Protein AF-A0A0F7U3G7-F1 (afdb_monomer_lite)

pLDDT: mean 81.46, std 16.7, range [37.81, 97.5]

Foldseek 3Di:
DDPVVCVVVLVVLLCVQVVSVCQCVPPDVCVVVVDDDDPPADPLLVVQVSVCSVVVGGDLQDPVLVVVCPVPPDDDPDLLSSLVSLLSNLLVCVVRVPVSSVVVSLVSNLVSCQVCLLCCLVCVLVNVVRPDPVPVVSLVSNLVSCLVCVVNLVVDPSSVVSCVVDVVSVVSNVVVNVVVVVVVVPPPPPPPPDD

Organism: Penicillium brasilianum (NCBI:txid104259)

Radius of gyration: 21.75 Å; chains: 1; bounding box: 44×39×76 Å

Sequence (195 aa):
MGFADLQPILQSLLESVALFNAAVRGGFKEAASSQVDLPDDKLATIQRVISFLYNQDYNEISTFDIQDAKDAIAEVVKPCSTAQNNFEVFLAADKFDIPSLKRLAKSRLISWIEKNPEKLSQIVRDIWVNIPPLETELQSAIINAISCHADTFLKHDEGIKILSDLPELTIAVLKETVDENTRLKLQPRKIRAGW

InterPro domains:
  IPR011333 SKP1/BTB/POZ domain superfamily [G3DSA:3.30.710.10] (11-157)
  IPR011333 SKP1/BTB/POZ domain superfamily [SSF54695] (19-110)

Secondary structure (DSSP, 8-state):
--HHHHHHHHHHHHHTSHHHHHHHHSSSHHHHHT----TTS-HHHHHHHHHHHHHS---SS-SHHHHTTTTSTT----HHHHHHHHHHHHHHHHHTT-HHHHHHHHHHHHHHHHH-GGGGGGTHHHHHHHS-TT-HHHHHHHHHHHHHTHHHHTTSHHHHHHHHH-HHHHHHHHHHHHHHHHHHHHS--------

Structure (mmCIF, N/CA/C/O backbone):
data_AF-A0A0F7U3G7-F1
#
_entry.id   AF-A0A0F7U3G7-F1
#
loop_
_atom_site.group_PDB
_atom_site.id
_atom_site.type_symbol
_atom_site.label_atom_id
_atom_site.label_alt_id
_atom_site.label_comp_id
_atom_site.label_asym_id
_atom_site.label_entity_id
_atom_site.label_seq_id
_atom_site.pdbx_PDB_ins_code
_atom_site.Cartn_x
_atom_site.Cartn_y
_atom_site.Cartn_z
_atom_site.occupancy
_atom_site.B_iso_or_equiv
_atom_site.auth_seq_id
_atom_site.auth_comp_id
_atom_site.auth_asym_id
_atom_site.auth_atom_id
_atom_site.pdbx_PDB_model_num
ATOM 1 N N . MET A 1 1 ? 11.023 22.319 -27.812 1.00 46.16 1 MET A N 1
ATOM 2 C CA . MET A 1 1 ? 11.610 21.012 -27.469 1.00 46.16 1 MET A CA 1
ATOM 3 C C . MET A 1 1 ? 10.819 19.975 -28.238 1.00 46.16 1 MET A C 1
ATOM 5 O O . MET A 1 1 ? 9.612 19.889 -28.034 1.00 46.16 1 MET A O 1
ATOM 9 N N . GLY A 1 2 ? 11.430 19.363 -29.249 1.00 37.81 2 GLY A N 1
ATOM 10 C CA . GLY A 1 2 ? 10.752 18.421 -30.141 1.00 37.81 2 GLY A CA 1
ATOM 11 C C . GLY A 1 2 ? 10.700 17.020 -29.534 1.00 37.81 2 GLY A C 1
ATOM 12 O O . GLY A 1 2 ? 11.487 16.699 -28.651 1.00 37.81 2 GLY A O 1
ATOM 13 N N . PHE A 1 3 ? 9.806 16.164 -30.032 1.00 38.38 3 PHE A N 1
ATOM 14 C CA . PHE A 1 3 ? 9.687 14.759 -29.605 1.00 38.38 3 PHE A CA 1
ATOM 15 C C . PHE A 1 3 ? 11.030 13.990 -29.679 1.00 38.38 3 PHE A C 1
ATOM 17 O O . PHE A 1 3 ? 11.288 13.119 -28.855 1.00 38.38 3 PHE A O 1
ATOM 24 N N . ALA A 1 4 ? 11.915 14.371 -30.610 1.00 43.81 4 ALA A N 1
ATOM 25 C CA . ALA A 1 4 ? 13.262 13.813 -30.761 1.00 43.81 4 ALA A CA 1
ATOM 26 C C . ALA A 1 4 ? 14.240 14.201 -29.629 1.00 43.81 4 ALA A C 1
ATOM 28 O O . ALA A 1 4 ? 15.138 13.425 -29.315 1.00 43.81 4 ALA A O 1
ATOM 29 N N . ASP A 1 5 ? 14.048 15.355 -28.978 1.00 46.72 5 ASP A N 1
ATOM 30 C CA . ASP A 1 5 ? 14.898 15.809 -27.862 1.00 46.72 5 ASP A CA 1
ATOM 31 C C . ASP A 1 5 ? 14.564 15.073 -26.552 1.00 46.72 5 ASP A C 1
ATOM 33 O O . ASP A 1 5 ? 15.386 15.001 -25.640 1.00 46.72 5 ASP A O 1
ATOM 37 N N . LEU A 1 6 ? 13.349 14.521 -26.452 1.00 52.06 6 LEU A N 1
ATOM 38 C CA . LEU A 1 6 ? 12.863 13.799 -25.274 1.00 52.06 6 LEU A CA 1
ATOM 39 C C . LEU A 1 6 ? 13.261 12.321 -25.281 1.00 52.06 6 LEU A C 1
ATOM 41 O O . LEU A 1 6 ? 13.372 11.723 -24.218 1.00 52.06 6 LEU A O 1
ATOM 45 N N . GLN A 1 7 ? 13.516 11.733 -26.450 1.00 60.19 7 GLN A N 1
ATOM 46 C CA . GLN A 1 7 ? 13.857 10.317 -26.590 1.00 60.19 7 GLN A CA 1
ATOM 47 C C . GLN A 1 7 ? 15.147 9.897 -25.849 1.00 60.19 7 GLN A C 1
ATOM 49 O O . GLN A 1 7 ? 15.099 8.907 -25.121 1.00 60.19 7 GLN A O 1
ATOM 54 N N . PRO A 1 8 ? 16.282 10.622 -25.934 1.00 61.25 8 PRO A N 1
ATOM 55 C CA . PRO A 1 8 ? 17.476 10.263 -25.161 1.00 61.25 8 PRO A CA 1
ATOM 56 C C . PRO A 1 8 ? 17.304 10.494 -23.651 1.00 61.25 8 PRO A C 1
ATOM 58 O O . PRO A 1 8 ? 17.893 9.773 -22.847 1.00 61.25 8 PRO A O 1
ATOM 61 N N . ILE A 1 9 ? 16.470 11.462 -23.255 1.00 62.12 9 ILE A N 1
ATOM 62 C CA . ILE A 1 9 ? 16.143 11.720 -21.845 1.00 62.12 9 ILE A CA 1
ATOM 63 C C . ILE A 1 9 ? 15.280 10.579 -21.299 1.00 62.12 9 ILE A C 1
ATOM 65 O O . ILE A 1 9 ? 15.594 10.042 -20.241 1.00 62.12 9 ILE A O 1
ATOM 69 N N . LEU A 1 10 ? 14.260 10.154 -22.053 1.00 62.72 10 LEU A N 1
ATOM 70 C CA . LEU A 1 10 ? 13.419 8.999 -21.735 1.00 62.72 10 LEU A CA 1
ATOM 71 C C . LEU A 1 10 ? 14.257 7.740 -21.555 1.00 62.72 10 LEU A C 1
ATOM 73 O O . LEU A 1 10 ? 14.075 7.010 -20.588 1.00 62.72 10 LEU A O 1
ATOM 77 N N . GLN A 1 11 ? 15.193 7.522 -22.475 1.00 65.62 11 GLN A N 1
ATOM 78 C CA . GLN A 1 11 ? 16.063 6.360 -22.478 1.00 65.62 11 GLN A CA 1
ATOM 79 C C . GLN A 1 11 ? 16.982 6.337 -21.251 1.00 65.62 11 GLN A C 1
ATOM 81 O O . GLN A 1 11 ? 17.013 5.349 -20.526 1.00 65.62 11 GLN A O 1
ATOM 86 N N . SER A 1 12 ? 17.672 7.445 -20.969 1.00 64.88 12 SER A N 1
ATOM 87 C CA . SER A 1 12 ? 18.543 7.585 -19.791 1.00 64.88 12 SER A CA 1
ATOM 88 C C . SER A 1 12 ? 17.778 7.387 -18.478 1.00 64.88 12 SER A C 1
ATOM 90 O O . SER A 1 12 ? 18.258 6.767 -17.530 1.00 64.88 12 SER A O 1
ATOM 92 N N . LEU A 1 13 ? 16.546 7.885 -18.435 1.00 65.38 13 LEU A N 1
ATOM 93 C CA . LEU A 1 13 ? 15.695 7.828 -17.262 1.00 65.38 13 LEU A CA 1
ATOM 94 C C . LEU A 1 13 ? 15.104 6.431 -17.032 1.00 65.38 13 LEU A C 1
ATOM 96 O O . LEU A 1 13 ? 15.064 5.967 -15.895 1.00 65.38 13 LEU A O 1
ATOM 100 N N . LEU A 1 14 ? 14.711 5.726 -18.092 1.00 68.12 14 LEU A N 1
ATOM 101 C CA . LEU A 1 14 ? 14.340 4.314 -18.006 1.00 68.12 14 LEU A CA 1
ATOM 102 C C . LEU A 1 14 ? 15.549 3.465 -17.593 1.00 68.12 14 LEU A C 1
ATOM 104 O O . LEU A 1 14 ? 15.430 2.637 -16.700 1.00 68.12 14 LEU A O 1
ATOM 108 N N . GLU A 1 15 ? 16.739 3.729 -18.131 1.00 66.88 15 GLU A N 1
ATOM 109 C CA . GLU A 1 15 ? 17.978 3.050 -17.721 1.00 66.88 15 GLU A CA 1
ATOM 110 C C . GLU A 1 15 ? 18.388 3.326 -16.263 1.00 66.88 15 GLU A C 1
ATOM 112 O O . GLU A 1 15 ? 19.181 2.571 -15.696 1.00 66.88 15 GLU A O 1
ATOM 117 N N . SER A 1 16 ? 17.855 4.374 -15.629 1.00 69.44 16 SER A N 1
ATOM 118 C CA . SER A 1 16 ? 18.090 4.638 -14.203 1.00 69.44 16 SER A CA 1
ATOM 119 C C . SER A 1 16 ? 17.332 3.680 -13.277 1.00 69.44 16 SER A C 1
ATOM 121 O O . SER A 1 16 ? 17.707 3.517 -12.116 1.00 69.44 16 SER A O 1
ATOM 123 N N . VAL A 1 17 ? 16.298 3.010 -13.791 1.00 77.69 17 VAL A N 1
ATOM 124 C CA . VAL A 1 17 ? 15.531 1.992 -13.071 1.00 77.69 17 VAL A CA 1
ATOM 125 C C . VAL A 1 17 ? 16.145 0.626 -13.360 1.00 77.69 17 VAL A C 1
ATOM 127 O O . VAL A 1 17 ? 16.254 0.221 -14.518 1.00 77.69 17 VAL A O 1
ATOM 130 N N . ALA A 1 18 ? 16.529 -0.107 -12.313 1.00 77.00 18 ALA A N 1
ATOM 131 C CA . ALA A 1 18 ? 17.302 -1.345 -12.437 1.00 77.00 18 ALA A CA 1
ATOM 132 C C . ALA A 1 18 ? 16.644 -2.380 -13.369 1.00 77.00 18 ALA A C 1
ATOM 134 O O . ALA A 1 18 ? 17.320 -2.988 -14.202 1.00 77.00 18 ALA A O 1
ATOM 135 N N . LEU A 1 19 ? 15.319 -2.529 -13.279 1.00 75.44 19 LEU A N 1
ATOM 136 C CA . LEU A 1 19 ? 14.550 -3.451 -14.116 1.00 75.44 19 LEU A CA 1
ATOM 137 C C . LEU A 1 19 ? 14.596 -3.072 -15.603 1.00 75.44 19 LEU A C 1
ATOM 139 O O . LEU A 1 19 ? 14.865 -3.921 -16.453 1.00 75.44 19 LEU A O 1
ATOM 143 N N . PHE A 1 20 ? 14.381 -1.797 -15.929 1.00 77.06 20 PHE A N 1
ATOM 144 C CA . PHE A 1 20 ? 14.401 -1.335 -17.316 1.00 77.06 20 PHE A CA 1
ATOM 145 C C . PHE A 1 20 ? 15.824 -1.295 -17.879 1.00 77.06 20 PHE A C 1
ATOM 147 O O . PHE A 1 20 ? 16.017 -1.618 -19.047 1.00 77.06 20 PHE A O 1
ATOM 154 N N . ASN A 1 21 ? 16.837 -1.017 -17.056 1.00 78.56 21 ASN A N 1
ATOM 155 C CA . ASN A 1 21 ? 18.237 -1.156 -17.451 1.00 78.56 21 ASN A CA 1
ATOM 156 C C . ASN A 1 21 ? 18.554 -2.595 -17.886 1.00 78.56 21 ASN A C 1
ATOM 158 O O . ASN A 1 21 ? 19.088 -2.811 -18.974 1.00 78.56 21 ASN A O 1
ATOM 162 N N . ALA A 1 22 ? 18.150 -3.584 -17.083 1.00 76.56 22 ALA A N 1
ATOM 163 C CA . ALA A 1 22 ? 18.333 -4.994 -17.415 1.00 76.56 22 ALA A CA 1
ATOM 164 C C . ALA A 1 22 ? 17.572 -5.400 -18.690 1.00 76.56 22 ALA A C 1
ATOM 166 O O . ALA A 1 22 ? 18.109 -6.152 -19.502 1.00 76.56 22 ALA A O 1
ATOM 167 N N . ALA A 1 23 ? 16.362 -4.876 -18.900 1.00 75.19 23 ALA A N 1
ATOM 168 C CA . ALA A 1 23 ? 15.572 -5.145 -20.103 1.00 75.19 23 ALA A CA 1
ATOM 169 C C . ALA A 1 23 ? 16.178 -4.514 -21.372 1.00 75.19 23 ALA A C 1
ATOM 171 O O . ALA A 1 23 ? 16.161 -5.130 -22.433 1.00 75.19 23 ALA A O 1
ATOM 172 N N . VAL A 1 24 ? 16.739 -3.307 -21.260 1.00 73.62 24 VAL A N 1
ATOM 173 C CA . VAL A 1 24 ? 17.291 -2.528 -22.382 1.00 73.62 24 VAL A CA 1
ATOM 174 C C . VAL A 1 24 ? 18.717 -2.944 -22.741 1.00 73.62 24 VAL A C 1
ATOM 176 O O . VAL A 1 24 ? 19.081 -2.950 -23.915 1.00 73.62 24 VAL A O 1
ATOM 179 N N . ARG A 1 25 ? 19.552 -3.252 -21.745 1.00 73.75 25 ARG A N 1
ATOM 180 C CA . ARG A 1 25 ? 20.980 -3.563 -21.935 1.00 73.75 25 ARG A CA 1
ATOM 181 C C . ARG A 1 25 ? 21.306 -5.047 -21.800 1.00 73.75 25 ARG A C 1
ATOM 183 O O . ARG A 1 25 ? 22.437 -5.448 -22.075 1.00 73.75 25 ARG A O 1
ATOM 190 N N . GLY A 1 26 ? 20.354 -5.860 -21.354 1.00 69.12 26 GLY A N 1
ATOM 191 C CA . GLY A 1 26 ? 20.519 -7.305 -21.266 1.00 69.12 26 GLY A CA 1
ATOM 192 C C . GLY A 1 26 ? 20.511 -7.981 -22.637 1.00 69.12 26 GLY A C 1
ATOM 193 O O . GLY A 1 26 ? 20.123 -7.403 -23.646 1.00 69.12 26 GLY A O 1
ATOM 194 N N . GLY A 1 27 ? 20.899 -9.256 -22.674 1.00 74.44 27 GLY A N 1
ATOM 195 C CA . GLY A 1 27 ? 20.819 -10.094 -23.879 1.00 74.44 27 GLY A CA 1
ATOM 196 C C . GLY A 1 27 ? 19.411 -10.626 -24.177 1.00 74.44 27 GLY A C 1
ATOM 197 O O . GLY A 1 27 ? 19.287 -11.706 -24.750 1.00 74.44 27 GLY A O 1
ATOM 198 N N . PHE A 1 28 ? 18.362 -9.932 -23.729 1.00 78.44 28 PHE A N 1
ATOM 199 C CA . PHE A 1 28 ? 16.973 -10.378 -23.848 1.00 78.44 28 PHE A CA 1
ATOM 200 C C . PHE A 1 28 ? 16.300 -9.827 -25.116 1.00 78.44 28 PHE A C 1
ATOM 202 O O . PHE A 1 28 ? 16.822 -8.933 -25.786 1.00 78.44 28 PHE A O 1
ATOM 209 N N . LYS A 1 29 ? 15.129 -10.371 -25.471 1.00 81.31 29 LYS A N 1
ATOM 210 C CA . LYS A 1 29 ? 14.391 -9.977 -26.690 1.00 81.31 29 LYS A CA 1
ATOM 211 C C . LYS A 1 29 ? 13.940 -8.510 -26.651 1.00 81.31 29 LYS A C 1
ATOM 213 O O . LYS A 1 29 ? 13.773 -7.886 -27.696 1.00 81.31 29 LYS A O 1
ATOM 218 N N . GLU A 1 30 ? 13.757 -7.966 -25.457 1.00 80.56 30 GLU A N 1
ATOM 219 C CA . GLU A 1 30 ? 13.329 -6.599 -25.166 1.00 80.56 30 GLU A CA 1
ATOM 220 C C . GLU A 1 30 ? 14.386 -5.593 -25.636 1.00 80.56 30 GLU A C 1
ATOM 222 O O . GLU A 1 30 ? 14.054 -4.606 -26.288 1.00 80.56 30 GLU A O 1
ATOM 227 N N . ALA A 1 31 ? 15.670 -5.900 -25.426 1.00 79.44 31 ALA A N 1
ATOM 228 C CA . ALA A 1 31 ? 16.783 -5.083 -25.903 1.00 79.44 31 ALA A CA 1
ATOM 229 C C . ALA A 1 31 ? 16.820 -5.013 -27.439 1.00 79.44 31 ALA A C 1
ATOM 231 O O . ALA A 1 31 ? 16.992 -3.942 -28.018 1.00 79.44 31 ALA A O 1
ATOM 232 N N . ALA A 1 32 ? 16.603 -6.149 -28.112 1.00 79.88 32 ALA A N 1
ATOM 233 C CA . ALA A 1 32 ? 16.595 -6.216 -29.574 1.00 79.88 32 ALA A CA 1
ATOM 234 C C . ALA A 1 32 ? 15.354 -5.557 -30.201 1.00 79.88 32 ALA A C 1
ATOM 236 O O . ALA A 1 32 ? 15.444 -4.975 -31.281 1.00 79.88 32 ALA A O 1
ATOM 237 N N . SER A 1 33 ? 14.199 -5.650 -29.539 1.00 81.00 33 SER A N 1
ATOM 238 C CA . SER A 1 33 ? 12.936 -5.067 -30.013 1.00 81.00 33 SER A CA 1
ATOM 239 C C . SER A 1 33 ? 12.743 -3.606 -29.603 1.00 81.00 33 SER A C 1
ATOM 241 O O . SER A 1 33 ? 11.878 -2.938 -30.163 1.00 81.00 33 SER A O 1
ATOM 243 N N . SER A 1 34 ? 13.540 -3.097 -28.655 1.00 77.44 34 SER A N 1
ATOM 244 C CA . SER A 1 34 ? 13.328 -1.788 -28.015 1.00 77.44 34 SER A CA 1
ATOM 245 C C . SER A 1 34 ? 11.910 -1.626 -27.444 1.00 77.44 34 SER A C 1
ATOM 247 O O . SER A 1 34 ? 11.382 -0.517 -27.376 1.00 77.44 34 SER A O 1
ATOM 249 N N . GLN A 1 35 ? 11.286 -2.737 -27.044 1.00 78.94 35 GLN A N 1
ATOM 250 C CA . GLN A 1 35 ? 9.921 -2.797 -26.537 1.00 78.94 35 GLN A CA 1
ATOM 251 C C . GLN A 1 35 ? 9.894 -3.626 -25.253 1.00 78.94 35 GLN A C 1
ATOM 253 O O . GLN A 1 35 ? 10.437 -4.729 -25.198 1.00 78.94 35 GLN A O 1
ATOM 258 N N . VAL A 1 36 ? 9.244 -3.087 -24.221 1.00 81.69 36 VAL A N 1
ATOM 259 C CA . VAL A 1 36 ? 8.982 -3.787 -22.961 1.00 81.69 36 VAL A CA 1
ATOM 260 C C . VAL A 1 36 ? 7.473 -3.903 -22.802 1.00 81.69 36 VAL A C 1
ATOM 262 O O . VAL A 1 36 ? 6.784 -2.891 -22.677 1.00 81.69 36 VAL A O 1
ATOM 265 N N . ASP A 1 37 ? 6.969 -5.133 -22.818 1.00 84.00 37 ASP A N 1
ATOM 266 C CA . ASP A 1 37 ? 5.550 -5.414 -22.617 1.00 84.00 37 ASP A CA 1
ATOM 267 C C . ASP A 1 37 ? 5.246 -5.571 -21.122 1.00 84.00 37 ASP A C 1
ATOM 269 O O . ASP A 1 37 ? 5.902 -6.341 -20.421 1.00 84.00 37 ASP A O 1
ATOM 273 N N . LEU A 1 38 ? 4.223 -4.857 -20.644 1.00 85.69 38 LEU A N 1
ATOM 274 C CA . LEU A 1 38 ? 3.779 -4.853 -19.245 1.00 85.69 38 LEU A CA 1
ATOM 275 C C . LEU A 1 38 ? 2.287 -5.237 -19.156 1.00 85.69 38 LEU A C 1
ATOM 277 O O . LEU A 1 38 ? 1.454 -4.383 -18.859 1.00 85.69 38 LEU A O 1
ATOM 281 N N . PRO A 1 39 ? 1.912 -6.493 -19.471 1.00 84.38 39 PRO A N 1
ATOM 282 C CA . PRO A 1 39 ? 0.507 -6.897 -19.600 1.00 84.38 39 PRO A CA 1
ATOM 283 C C . PRO A 1 39 ? -0.258 -6.921 -18.269 1.00 84.38 39 PRO A C 1
ATOM 285 O O . PRO A 1 39 ? -1.474 -6.753 -18.265 1.00 84.38 39 PRO A O 1
ATOM 288 N N . ASP A 1 40 ? 0.449 -7.111 -17.153 1.00 85.25 40 ASP A N 1
ATOM 289 C CA . ASP A 1 40 ? -0.150 -7.198 -15.817 1.00 85.25 40 ASP A CA 1
ATOM 290 C C . ASP A 1 40 ? -0.289 -5.827 -15.133 1.00 85.25 40 ASP A C 1
ATOM 292 O O . ASP A 1 40 ? -0.877 -5.726 -14.056 1.00 85.25 40 ASP A O 1
ATOM 296 N N . ASP A 1 41 ? 0.262 -4.765 -15.730 1.00 86.94 41 ASP A N 1
ATOM 297 C CA . ASP A 1 41 ? 0.258 -3.424 -15.154 1.00 86.94 41 ASP A CA 1
ATOM 298 C C . ASP A 1 41 ? -0.771 -2.530 -15.851 1.00 86.94 41 ASP A C 1
ATOM 300 O O . ASP A 1 41 ? -0.857 -2.451 -17.078 1.00 86.94 41 ASP A O 1
ATOM 304 N N . LYS A 1 42 ? -1.547 -1.785 -15.060 1.00 88.88 42 LYS A N 1
ATOM 305 C CA . LYS A 1 42 ? -2.512 -0.831 -15.611 1.00 88.88 42 LYS A CA 1
ATOM 306 C C . LYS A 1 42 ? -1.778 0.327 -16.284 1.00 88.88 42 LYS A C 1
ATOM 308 O O . LYS A 1 42 ? -0.879 0.937 -15.698 1.00 88.88 42 LYS A O 1
ATOM 313 N N . LEU A 1 43 ? -2.242 0.712 -17.475 1.00 86.12 43 LEU A N 1
ATOM 314 C CA . LEU A 1 43 ? -1.676 1.831 -18.237 1.00 86.12 43 LEU A CA 1
ATOM 315 C C . LEU A 1 43 ? -1.591 3.118 -17.401 1.00 86.12 43 LEU A C 1
ATOM 317 O O . LEU A 1 43 ? -0.562 3.790 -17.398 1.00 86.12 43 LEU A O 1
ATOM 321 N N . ALA A 1 44 ? -2.648 3.433 -16.648 1.00 87.94 44 ALA A N 1
ATOM 322 C CA . ALA A 1 44 ? -2.703 4.629 -15.814 1.00 87.94 44 ALA A CA 1
ATOM 323 C C . ALA A 1 44 ? -1.666 4.606 -14.671 1.00 87.94 44 ALA A C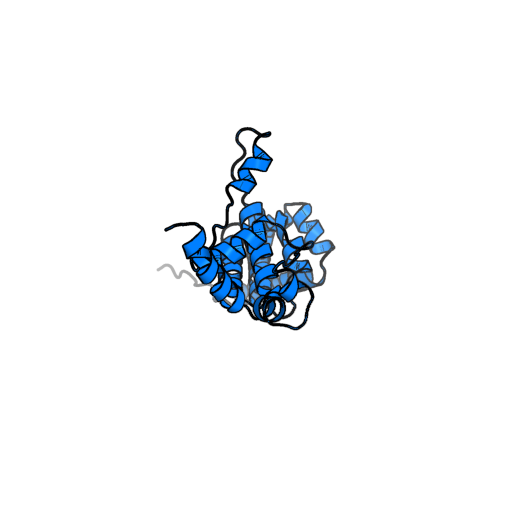 1
ATOM 325 O O . ALA A 1 44 ? -1.151 5.653 -14.274 1.00 87.94 44 ALA A O 1
ATOM 326 N N . THR A 1 45 ? -1.325 3.432 -14.136 1.00 91.94 45 THR A N 1
ATOM 327 C CA . THR A 1 45 ? -0.271 3.272 -13.121 1.00 91.94 45 THR A CA 1
ATOM 328 C C . THR A 1 45 ? 1.102 3.490 -13.745 1.00 91.94 45 THR A C 1
ATOM 330 O O . THR A 1 45 ? 1.892 4.278 -13.226 1.00 91.94 45 THR A O 1
ATOM 333 N N . ILE A 1 46 ? 1.366 2.884 -14.907 1.00 90.88 46 ILE A N 1
ATOM 334 C CA . ILE A 1 46 ? 2.628 3.069 -15.638 1.00 90.88 46 ILE A CA 1
ATOM 335 C C . ILE A 1 46 ? 2.829 4.533 -16.039 1.00 90.88 46 ILE A C 1
ATOM 337 O O . ILE A 1 46 ? 3.921 5.073 -15.877 1.00 90.88 46 ILE A O 1
ATOM 341 N N . GLN A 1 47 ? 1.777 5.228 -16.467 1.00 88.62 47 GLN A N 1
ATOM 342 C CA . GLN A 1 47 ? 1.843 6.664 -16.749 1.00 88.62 47 GLN A CA 1
ATOM 343 C C . GLN A 1 47 ? 2.234 7.493 -15.520 1.00 88.62 47 GLN A C 1
ATOM 345 O O . GLN A 1 47 ? 2.988 8.458 -15.656 1.00 88.62 47 GLN A O 1
ATOM 350 N N . ARG A 1 48 ? 1.767 7.128 -14.319 1.00 92.69 48 ARG A N 1
ATOM 351 C CA . ARG A 1 48 ? 2.167 7.788 -13.064 1.00 92.69 48 ARG A CA 1
ATOM 352 C C . ARG A 1 48 ? 3.619 7.489 -12.707 1.00 92.69 48 ARG A C 1
ATOM 354 O O . ARG A 1 48 ? 4.333 8.414 -12.332 1.00 92.69 48 ARG A O 1
ATOM 361 N N . VAL A 1 49 ? 4.075 6.249 -12.897 1.00 92.62 49 VAL A N 1
ATOM 362 C CA . VAL A 1 49 ? 5.492 5.881 -12.735 1.00 92.62 49 VAL A CA 1
ATOM 363 C C . VAL A 1 49 ? 6.363 6.717 -13.671 1.00 92.62 49 VAL A C 1
ATOM 365 O O . VAL A 1 49 ? 7.293 7.374 -13.213 1.00 92.62 49 VAL A O 1
ATOM 368 N N . ILE A 1 50 ? 6.022 6.778 -14.961 1.00 89.69 50 ILE A N 1
ATOM 369 C CA . ILE A 1 50 ? 6.743 7.596 -15.944 1.00 89.69 50 ILE A CA 1
ATOM 370 C C . ILE A 1 50 ? 6.701 9.073 -15.535 1.00 89.69 50 ILE A C 1
ATOM 372 O O . ILE A 1 50 ? 7.745 9.712 -15.472 1.00 89.69 50 ILE A O 1
ATOM 376 N N . SER A 1 51 ? 5.530 9.612 -15.185 1.00 90.62 51 SER A N 1
ATOM 377 C CA . SER A 1 51 ? 5.393 11.008 -14.742 1.00 90.62 51 SER A CA 1
ATOM 378 C C . SER A 1 51 ? 6.320 11.327 -13.573 1.00 90.62 51 SER A C 1
ATOM 380 O O . SER A 1 51 ? 7.001 12.351 -13.607 1.00 90.62 51 SER A O 1
ATOM 382 N N . PHE A 1 52 ? 6.403 10.427 -12.590 1.00 93.69 52 PHE A N 1
ATOM 383 C CA . PHE A 1 52 ? 7.315 10.572 -11.465 1.00 93.69 52 PHE A CA 1
ATOM 384 C C . PHE A 1 52 ? 8.771 10.576 -11.904 1.00 93.69 52 PHE A C 1
ATOM 386 O O . PHE A 1 52 ? 9.528 11.433 -11.464 1.00 93.69 52 PHE A O 1
ATOM 393 N N . LEU A 1 53 ? 9.177 9.655 -12.775 1.00 88.75 53 LEU A N 1
ATOM 394 C CA . LEU A 1 53 ? 10.559 9.624 -13.240 1.00 88.75 53 LEU A CA 1
ATOM 395 C C . LEU A 1 53 ? 10.953 10.982 -13.854 1.00 88.75 53 LEU A C 1
ATOM 397 O O . LEU A 1 53 ? 12.039 11.490 -13.583 1.00 88.75 53 LEU A O 1
ATOM 401 N N . TYR A 1 54 ? 10.057 11.602 -14.626 1.00 87.12 54 TYR A N 1
ATOM 402 C CA . TYR A 1 54 ? 10.321 12.888 -15.280 1.00 87.12 54 TYR A CA 1
ATOM 403 C C . TYR A 1 54 ? 10.252 14.088 -14.342 1.00 87.12 54 TYR A C 1
ATOM 405 O O . TYR A 1 54 ? 11.125 14.953 -14.369 1.00 87.12 54 TYR A O 1
ATOM 413 N N . ASN A 1 55 ? 9.198 14.159 -13.535 1.00 90.00 55 ASN A N 1
ATOM 414 C CA . ASN A 1 55 ? 8.840 15.365 -12.791 1.00 90.00 55 ASN A CA 1
ATOM 415 C C . ASN A 1 55 ? 9.181 15.263 -11.301 1.00 90.00 55 ASN A C 1
ATOM 417 O O . ASN A 1 55 ? 8.947 16.211 -10.558 1.00 90.00 55 ASN A O 1
ATOM 421 N N . GLN A 1 56 ? 9.690 14.109 -10.860 1.00 91.56 56 GLN A N 1
ATOM 422 C CA . GLN A 1 56 ? 9.824 13.717 -9.451 1.00 91.56 56 GLN A CA 1
ATOM 423 C C . GLN A 1 56 ? 8.490 13.749 -8.688 1.00 91.56 56 GLN A C 1
ATOM 425 O O . GLN A 1 56 ? 8.464 13.776 -7.458 1.00 91.56 56 GLN A O 1
ATOM 430 N N . ASP A 1 57 ? 7.378 13.720 -9.427 1.00 94.50 57 ASP A N 1
ATOM 431 C CA . ASP A 1 57 ? 6.021 13.706 -8.903 1.00 94.50 57 ASP A CA 1
ATOM 432 C C . ASP A 1 57 ? 5.031 13.103 -9.921 1.00 94.50 57 ASP A C 1
ATOM 434 O O . ASP A 1 57 ? 5.278 13.086 -11.128 1.00 94.50 57 ASP A O 1
ATOM 438 N N . TYR A 1 58 ? 3.890 12.622 -9.441 1.00 94.06 58 TYR A N 1
ATOM 439 C CA . TYR A 1 58 ? 2.769 12.152 -10.246 1.00 94.06 58 TYR A CA 1
ATOM 440 C C . TYR A 1 58 ? 1.444 12.692 -9.707 1.00 94.06 58 TYR A C 1
ATOM 442 O O . TYR A 1 58 ? 1.299 12.942 -8.511 1.00 94.06 58 TYR A O 1
ATOM 450 N N . ASN A 1 59 ? 0.453 12.833 -10.587 1.00 89.75 59 ASN A N 1
ATOM 451 C CA . ASN A 1 59 ? -0.894 13.207 -10.175 1.00 89.75 59 ASN A CA 1
ATOM 452 C C . ASN A 1 59 ? -1.672 11.971 -9.698 1.00 89.75 59 ASN A C 1
ATOM 454 O O . ASN A 1 59 ? -1.787 10.966 -10.408 1.00 89.75 59 ASN A O 1
ATOM 458 N N . GLU A 1 60 ? -2.220 12.054 -8.490 1.00 83.50 60 GLU A N 1
ATOM 459 C CA . GLU A 1 60 ? -3.028 11.000 -7.873 1.00 83.50 60 GLU A CA 1
ATOM 460 C C . GLU A 1 60 ? -4.385 10.842 -8.578 1.00 83.50 60 GLU A C 1
ATOM 462 O O . GLU A 1 60 ? -5.012 9.791 -8.489 1.00 83.50 60 GLU A O 1
ATOM 467 N N . ILE A 1 61 ? -4.824 11.861 -9.321 1.00 79.69 61 ILE A N 1
ATOM 468 C CA . ILE A 1 61 ? -6.086 11.904 -10.064 1.00 79.69 61 ILE A CA 1
ATOM 469 C C . ILE A 1 61 ? -5.732 12.014 -11.550 1.00 79.69 61 ILE A C 1
ATOM 471 O O . ILE A 1 61 ? -5.137 13.011 -11.963 1.00 79.69 61 ILE A O 1
ATOM 475 N N . SER A 1 62 ? -6.040 11.005 -12.370 1.00 60.81 62 SER A N 1
ATOM 476 C CA . SER A 1 62 ? -5.764 11.121 -13.808 1.00 60.81 62 SER A CA 1
ATOM 477 C C . SER A 1 62 ? -6.930 11.782 -14.541 1.00 60.81 62 SER A C 1
ATOM 479 O O . SER A 1 62 ? -8.091 11.650 -14.163 1.00 60.81 62 SER A O 1
ATOM 481 N N . THR A 1 63 ? -6.629 12.478 -15.637 1.00 53.84 63 THR A N 1
ATOM 482 C CA . THR A 1 63 ? -7.650 12.953 -16.583 1.00 53.84 63 THR A CA 1
ATOM 483 C C . THR A 1 63 ? -8.335 11.803 -17.324 1.00 53.84 63 THR A C 1
ATOM 485 O O . THR A 1 63 ? -9.442 11.981 -17.816 1.00 53.84 63 THR A O 1
ATOM 488 N N . PHE A 1 64 ? -7.709 10.624 -17.389 1.00 49.12 64 PHE A N 1
ATOM 489 C CA . PHE A 1 64 ? -8.273 9.431 -18.025 1.00 49.12 64 PHE A CA 1
ATOM 490 C C . PHE A 1 64 ? -9.305 8.728 -17.136 1.00 49.12 64 PHE A C 1
ATOM 492 O O . PHE A 1 64 ? -10.278 8.202 -17.666 1.00 49.12 64 PHE A O 1
ATOM 499 N N . ASP A 1 65 ? -9.185 8.863 -15.809 1.00 51.59 65 ASP A N 1
ATOM 500 C CA . ASP A 1 65 ? -10.209 8.445 -14.837 1.00 51.59 65 ASP A CA 1
ATOM 501 C C . ASP A 1 65 ? -11.546 9.188 -15.099 1.00 51.59 65 ASP A C 1
ATOM 503 O O . ASP A 1 65 ? -12.611 8.739 -14.686 1.00 51.59 65 ASP A O 1
ATOM 507 N N . ILE A 1 66 ? -11.495 10.328 -15.809 1.00 50.69 66 ILE A N 1
ATOM 508 C CA . ILE A 1 66 ? -12.647 11.153 -16.213 1.00 50.69 66 ILE A CA 1
ATOM 509 C C . ILE A 1 66 ? -13.179 10.747 -17.602 1.00 50.69 66 ILE A C 1
ATOM 511 O O . ILE A 1 66 ? -14.354 10.959 -17.894 1.00 50.69 66 ILE A O 1
ATOM 515 N N . GLN A 1 67 ? -12.350 10.167 -18.479 1.00 45.75 67 GLN A N 1
ATOM 516 C CA . GLN A 1 67 ? -12.767 9.766 -19.830 1.00 45.75 67 GLN A CA 1
ATOM 517 C C . GLN A 1 67 ? -13.615 8.486 -19.816 1.00 45.75 67 GLN A C 1
ATOM 519 O O . GLN A 1 67 ? -14.611 8.441 -20.534 1.00 45.75 67 GLN A O 1
ATOM 524 N N . ASP A 1 68 ? -13.291 7.516 -18.957 1.00 45.97 68 ASP A N 1
ATOM 525 C CA . ASP A 1 68 ? -14.139 6.334 -18.718 1.00 45.97 68 ASP A CA 1
ATOM 526 C C . ASP A 1 68 ? -15.453 6.704 -18.003 1.00 45.97 68 ASP A C 1
ATOM 528 O O . ASP A 1 68 ? -16.444 5.981 -18.073 1.00 45.97 68 ASP A O 1
ATOM 532 N N . ALA A 1 69 ? -15.489 7.877 -1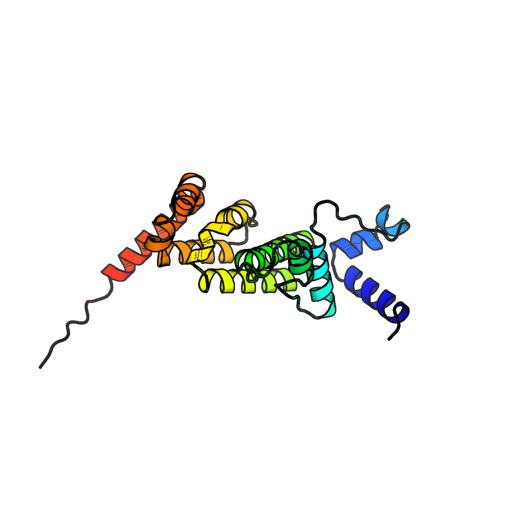7.361 1.00 47.91 69 ALA A N 1
ATOM 533 C CA . ALA A 1 69 ? -16.666 8.440 -16.709 1.00 47.91 69 ALA A CA 1
ATOM 534 C C . ALA A 1 69 ? -17.509 9.353 -17.622 1.00 47.91 69 ALA A C 1
ATOM 536 O O . ALA A 1 69 ? -18.512 9.900 -17.167 1.00 47.91 69 ALA A O 1
ATOM 537 N N . LYS A 1 70 ? -17.160 9.544 -18.907 1.00 47.06 70 LYS A N 1
ATOM 538 C CA . LYS A 1 70 ? -17.924 10.442 -19.802 1.00 47.06 70 LYS A CA 1
ATOM 539 C C . LYS A 1 70 ? -19.331 9.953 -20.166 1.00 47.06 70 LYS A C 1
ATOM 541 O O . LYS A 1 70 ? -20.102 10.760 -20.681 1.00 47.06 70 LYS A O 1
ATOM 546 N N . ASP A 1 71 ? -19.689 8.720 -19.815 1.00 44.06 71 ASP A N 1
ATOM 547 C CA . ASP A 1 71 ? -21.072 8.224 -19.879 1.00 44.06 71 ASP A CA 1
ATOM 548 C C . ASP A 1 71 ? -21.874 8.454 -18.578 1.00 44.06 71 ASP A C 1
ATOM 550 O O . ASP A 1 71 ? -23.072 8.177 -18.531 1.00 44.06 71 ASP A O 1
ATOM 554 N N . ALA A 1 72 ? -21.266 9.028 -17.534 1.00 44.88 72 ALA A N 1
ATOM 555 C CA . ALA A 1 72 ? -21.936 9.389 -16.287 1.00 44.88 72 ALA A CA 1
ATOM 556 C C . ALA A 1 72 ? -21.657 10.858 -15.935 1.00 44.88 72 ALA A C 1
ATOM 558 O O . ALA A 1 72 ? -20.651 11.236 -15.339 1.00 44.88 72 ALA A O 1
ATOM 559 N N . ILE A 1 73 ? -22.587 11.716 -16.338 1.00 43.38 73 ILE A N 1
ATOM 560 C CA . ILE A 1 73 ? -22.603 13.146 -16.041 1.00 43.38 73 ILE A CA 1
ATOM 561 C C . ILE A 1 73 ? -22.464 13.360 -14.517 1.00 43.38 73 ILE A C 1
ATOM 563 O O . ILE A 1 73 ? -23.310 12.918 -13.748 1.00 43.38 73 ILE A O 1
ATOM 567 N N . ALA A 1 74 ? -21.426 14.101 -14.113 1.00 43.81 74 ALA A N 1
ATOM 568 C CA . ALA A 1 74 ? -21.286 14.768 -12.813 1.00 43.81 74 ALA A CA 1
ATOM 569 C C . ALA A 1 74 ? -21.254 13.897 -11.533 1.00 43.81 74 ALA A C 1
ATOM 571 O O . ALA A 1 74 ? -21.840 14.286 -10.523 1.00 43.81 74 ALA A O 1
ATOM 572 N N . GLU A 1 75 ? -20.485 12.804 -11.500 1.00 40.78 75 GLU A N 1
ATOM 573 C CA . GLU A 1 75 ? -20.001 12.253 -10.223 1.00 40.78 75 GLU A CA 1
ATOM 574 C C . GLU A 1 75 ? -18.558 12.703 -9.949 1.00 40.78 75 GLU A C 1
ATOM 576 O O . GLU A 1 75 ? -17.603 12.304 -10.609 1.00 40.78 75 GLU A O 1
ATOM 581 N N . VAL A 1 76 ? -18.444 13.610 -8.977 1.00 44.56 76 VAL A N 1
ATOM 582 C CA . VAL A 1 76 ? -17.333 13.794 -8.032 1.00 44.56 76 VAL A CA 1
ATOM 583 C C . VAL A 1 76 ? -16.234 12.734 -8.177 1.00 44.56 76 VAL A C 1
ATOM 585 O O . VAL A 1 76 ? -16.501 11.555 -7.965 1.00 44.56 76 VAL A O 1
ATOM 588 N N . VAL A 1 77 ? -14.992 13.157 -8.455 1.00 48.03 77 VAL A N 1
ATOM 589 C CA . VAL A 1 77 ? -13.786 12.312 -8.352 1.00 48.03 77 VAL A CA 1
ATOM 590 C C . VAL A 1 77 ? -13.893 11.451 -7.091 1.00 48.03 77 VAL A C 1
ATOM 592 O O . VAL A 1 77 ? -13.842 11.968 -5.974 1.00 48.03 77 VAL A O 1
ATOM 595 N N . LYS A 1 78 ? -14.136 10.149 -7.272 1.00 53.38 78 LYS A N 1
ATOM 596 C CA . LYS A 1 78 ? -14.469 9.232 -6.181 1.00 53.38 78 LYS A CA 1
ATOM 597 C C . LYS A 1 78 ? -13.227 9.106 -5.296 1.00 53.38 78 LYS A C 1
ATOM 599 O O . LYS A 1 78 ? -12.220 8.619 -5.785 1.00 53.38 78 LYS A O 1
ATOM 604 N N . PRO A 1 79 ? -13.242 9.484 -4.007 1.00 50.00 79 PRO A N 1
ATOM 605 C CA . PRO A 1 79 ? -12.022 9.485 -3.188 1.00 50.00 79 PRO A CA 1
ATOM 606 C C . PRO A 1 79 ? -11.337 8.113 -3.057 1.00 50.00 79 PRO A C 1
ATOM 608 O O . PRO A 1 79 ? -10.148 8.059 -2.755 1.00 50.00 79 PRO A O 1
ATOM 611 N N . CYS A 1 80 ? -12.067 7.020 -3.320 1.00 58.75 80 CYS A N 1
ATOM 612 C CA . CYS A 1 80 ? -11.515 5.670 -3.447 1.00 58.75 80 CYS A CA 1
ATOM 613 C C . CYS A 1 80 ? -10.483 5.561 -4.587 1.00 58.75 80 CYS A C 1
ATOM 615 O O . CYS A 1 80 ? -9.498 4.844 -4.431 1.00 58.75 80 CYS A O 1
ATOM 617 N N . SER A 1 81 ? -10.648 6.300 -5.693 1.00 77.12 81 SER A N 1
ATOM 618 C CA . SER A 1 81 ? -9.690 6.269 -6.802 1.00 77.12 81 SER A CA 1
ATOM 619 C C . SER A 1 81 ? -8.351 6.884 -6.407 1.00 77.12 81 SER A C 1
ATOM 621 O O . SER A 1 81 ? -7.323 6.331 -6.758 1.00 77.12 81 SER A O 1
ATOM 623 N N . THR A 1 82 ? -8.317 7.950 -5.597 1.00 89.19 82 THR A N 1
ATOM 624 C CA . THR A 1 82 ? -7.053 8.544 -5.122 1.00 89.19 82 THR A CA 1
ATOM 625 C C . THR A 1 82 ? -6.223 7.543 -4.316 1.00 89.19 82 THR A C 1
ATOM 627 O O . THR A 1 82 ? -5.042 7.346 -4.598 1.00 89.19 82 THR A O 1
ATOM 630 N N . ALA A 1 83 ? -6.838 6.874 -3.337 1.00 91.19 83 ALA A N 1
ATOM 631 C CA . ALA A 1 83 ? -6.160 5.858 -2.535 1.00 91.19 83 ALA A CA 1
ATOM 632 C C . ALA A 1 83 ? -5.718 4.664 -3.383 1.00 91.19 83 ALA A C 1
ATOM 634 O O . ALA A 1 83 ? -4.589 4.200 -3.249 1.00 91.19 83 ALA A O 1
ATOM 635 N N . GLN A 1 84 ? -6.585 4.209 -4.289 1.00 91.19 84 GLN A N 1
ATOM 636 C CA . GLN A 1 84 ? -6.300 3.096 -5.185 1.00 91.19 84 GLN A CA 1
ATOM 637 C C . GLN A 1 84 ? -5.150 3.417 -6.132 1.00 91.19 84 GLN A C 1
ATOM 639 O O . GLN A 1 84 ? -4.215 2.632 -6.236 1.00 91.19 84 GLN A O 1
ATOM 644 N N . ASN A 1 85 ? -5.149 4.604 -6.728 1.00 92.69 85 ASN A N 1
ATOM 645 C CA . ASN A 1 85 ? -4.079 5.076 -7.598 1.00 92.69 85 ASN A CA 1
ATOM 646 C C . ASN A 1 85 ? -2.741 5.124 -6.848 1.00 92.69 85 ASN A C 1
ATOM 648 O O . ASN A 1 85 ? -1.733 4.633 -7.353 1.00 92.69 85 ASN A O 1
ATOM 652 N N . ASN A 1 86 ? -2.722 5.668 -5.627 1.00 94.75 86 ASN A N 1
ATOM 653 C CA . ASN A 1 86 ? -1.516 5.689 -4.797 1.00 94.75 86 ASN A CA 1
ATOM 654 C C . ASN A 1 86 ? -1.053 4.279 -4.415 1.00 94.75 86 ASN A C 1
ATOM 656 O O . ASN A 1 86 ? 0.145 4.005 -4.434 1.00 94.75 86 ASN A O 1
ATOM 660 N N . PHE A 1 87 ? -1.982 3.378 -4.094 1.00 94.81 87 PHE A N 1
ATOM 661 C CA . PHE A 1 87 ? -1.658 1.995 -3.759 1.00 94.81 87 PHE A CA 1
ATOM 662 C C . PHE A 1 87 ? -1.092 1.225 -4.959 1.00 94.81 87 PHE A C 1
ATOM 664 O O . PHE A 1 87 ? -0.073 0.553 -4.837 1.00 94.81 87 PHE A O 1
ATOM 671 N N . GLU A 1 88 ? -1.678 1.383 -6.141 1.00 93.69 88 GLU A N 1
ATOM 672 C CA . GLU A 1 88 ? -1.173 0.778 -7.375 1.00 93.69 88 GLU A CA 1
ATOM 673 C C . GLU A 1 88 ? 0.218 1.299 -7.734 1.00 93.69 88 GLU A C 1
ATOM 675 O O . GLU A 1 88 ? 1.099 0.518 -8.086 1.00 93.69 88 GLU A O 1
ATOM 680 N N . VAL A 1 89 ? 0.448 2.610 -7.603 1.00 95.62 89 VAL A N 1
ATOM 681 C CA . VAL A 1 89 ? 1.780 3.193 -7.814 1.00 95.62 89 VAL A CA 1
ATOM 682 C C . VAL A 1 89 ? 2.770 2.674 -6.778 1.00 95.62 89 VAL A C 1
ATOM 684 O O . VAL A 1 89 ? 3.920 2.415 -7.119 1.00 95.62 89 VAL A O 1
ATOM 687 N N . PHE A 1 90 ? 2.345 2.488 -5.531 1.00 96.19 90 PHE A N 1
ATOM 688 C CA . PHE A 1 90 ? 3.173 1.890 -4.491 1.00 96.19 90 PHE A CA 1
ATOM 689 C C . PHE A 1 90 ? 3.591 0.453 -4.839 1.00 96.19 90 PHE A C 1
ATOM 691 O O . PHE A 1 90 ? 4.781 0.148 -4.760 1.00 96.19 90 PHE A O 1
ATOM 698 N N . LEU A 1 91 ? 2.658 -0.397 -5.285 1.00 94.88 91 LEU A N 1
ATOM 699 C CA . LEU A 1 91 ? 2.960 -1.766 -5.723 1.00 94.88 91 LEU A CA 1
ATOM 700 C C . LEU A 1 91 ? 3.869 -1.783 -6.958 1.00 94.88 91 LEU A C 1
ATOM 702 O O . LEU A 1 91 ? 4.840 -2.534 -7.001 1.00 94.88 91 LEU A O 1
ATOM 706 N N . ALA A 1 92 ? 3.600 -0.922 -7.940 1.00 94.19 92 ALA A N 1
ATOM 707 C CA . ALA A 1 92 ? 4.439 -0.792 -9.128 1.00 94.19 92 ALA A CA 1
ATOM 708 C C . ALA A 1 92 ? 5.857 -0.320 -8.773 1.00 94.19 92 ALA A C 1
ATOM 710 O O . ALA A 1 92 ? 6.838 -0.836 -9.300 1.00 94.19 92 ALA A O 1
ATOM 711 N N . ALA A 1 93 ? 5.990 0.635 -7.854 1.00 94.50 93 ALA A N 1
ATOM 712 C CA . ALA A 1 93 ? 7.287 1.133 -7.412 1.00 94.50 93 ALA A CA 1
ATOM 713 C C . ALA A 1 93 ? 8.089 0.089 -6.627 1.00 94.50 93 ALA A C 1
ATOM 715 O O . ALA A 1 93 ? 9.313 0.091 -6.715 1.00 94.50 93 ALA A O 1
ATOM 716 N N . ASP A 1 94 ? 7.420 -0.794 -5.883 1.00 93.62 94 ASP A N 1
ATOM 717 C CA . ASP A 1 94 ? 8.051 -1.966 -5.271 1.00 93.62 94 ASP A CA 1
ATOM 718 C C . ASP A 1 94 ? 8.514 -2.966 -6.342 1.00 93.62 94 ASP A C 1
ATOM 720 O O . ASP A 1 94 ? 9.688 -3.324 -6.384 1.00 93.62 94 ASP A O 1
ATOM 724 N N . LYS A 1 95 ? 7.627 -3.321 -7.282 1.00 91.31 95 LYS A N 1
ATOM 725 C CA . LYS A 1 95 ? 7.907 -4.237 -8.404 1.00 91.31 95 LYS A CA 1
ATOM 726 C C . LYS A 1 95 ? 9.082 -3.779 -9.273 1.00 91.31 95 LYS A C 1
ATOM 728 O O . LYS A 1 95 ? 9.892 -4.601 -9.692 1.00 91.31 95 LYS A O 1
ATOM 733 N N . PHE A 1 96 ? 9.156 -2.486 -9.577 1.00 90.38 96 PHE A N 1
ATOM 734 C CA . PHE A 1 96 ? 10.193 -1.907 -10.438 1.00 90.38 96 PHE A CA 1
ATOM 735 C C . PHE A 1 96 ? 11.440 -1.448 -9.676 1.00 90.38 96 PHE A C 1
ATOM 737 O O . PHE A 1 96 ? 12.358 -0.925 -10.305 1.00 90.38 96 PHE A O 1
ATOM 744 N N . ASP A 1 97 ? 11.477 -1.640 -8.356 1.00 91.50 97 ASP A N 1
ATOM 745 C CA . ASP A 1 97 ? 12.559 -1.203 -7.472 1.00 91.50 97 ASP A CA 1
ATOM 746 C C . ASP A 1 97 ? 12.885 0.295 -7.633 1.00 91.50 97 ASP A C 1
ATOM 748 O O . ASP A 1 97 ? 13.985 0.705 -8.006 1.00 91.50 97 ASP A O 1
ATOM 752 N N . ILE A 1 98 ? 11.882 1.143 -7.370 1.00 93.62 98 ILE A N 1
ATOM 753 C CA . ILE A 1 98 ? 11.987 2.611 -7.395 1.00 93.62 98 ILE A CA 1
ATOM 754 C C . ILE A 1 98 ? 11.726 3.155 -5.974 1.00 93.62 98 ILE A C 1
ATOM 756 O O . ILE A 1 98 ? 10.614 3.610 -5.670 1.00 93.62 98 ILE A O 1
ATOM 760 N N . PRO A 1 99 ? 12.730 3.153 -5.068 1.00 93.44 99 PRO A N 1
ATOM 761 C CA . PRO A 1 99 ? 12.517 3.437 -3.644 1.00 93.44 99 PRO A CA 1
ATOM 762 C C . PRO A 1 99 ? 11.940 4.826 -3.344 1.00 93.44 99 PRO A C 1
ATOM 764 O O . PRO A 1 99 ? 11.139 4.990 -2.420 1.00 93.44 99 PRO A O 1
ATOM 767 N N . SER A 1 100 ? 12.328 5.847 -4.114 1.00 95.38 100 SER A N 1
ATOM 768 C CA . SER A 1 100 ? 11.838 7.220 -3.939 1.00 95.38 100 SER A CA 1
ATOM 769 C C . SER A 1 100 ? 10.345 7.341 -4.258 1.00 95.38 100 SER A C 1
ATOM 771 O O . SER A 1 100 ? 9.613 7.956 -3.478 1.00 95.38 100 SER A O 1
ATOM 773 N N . LEU A 1 101 ? 9.888 6.701 -5.338 1.00 96.44 101 LEU A N 1
ATOM 774 C CA . LEU A 1 101 ? 8.477 6.640 -5.718 1.00 96.44 101 LEU A CA 1
ATOM 775 C C . LEU A 1 101 ? 7.670 5.829 -4.708 1.00 96.44 101 LEU A C 1
ATOM 777 O O . LEU A 1 101 ? 6.618 6.283 -4.261 1.00 96.44 101 LEU A O 1
ATOM 781 N N . LYS A 1 102 ? 8.194 4.670 -4.290 1.00 96.31 102 LYS A N 1
ATOM 782 C CA . LYS A 1 102 ? 7.557 3.818 -3.281 1.00 96.31 102 LYS A CA 1
ATOM 783 C C . LYS A 1 102 ? 7.308 4.594 -1.988 1.00 96.31 102 LYS A C 1
ATOM 785 O O . LYS A 1 102 ? 6.201 4.575 -1.452 1.00 96.31 102 LYS A O 1
ATOM 790 N N . ARG A 1 103 ? 8.308 5.350 -1.521 1.00 96.62 103 ARG A N 1
ATOM 791 C CA . ARG A 1 103 ? 8.187 6.211 -0.335 1.00 96.62 103 ARG A CA 1
ATOM 792 C C . ARG A 1 103 ? 7.148 7.319 -0.518 1.00 96.62 103 ARG A C 1
ATOM 794 O O . ARG A 1 103 ? 6.353 7.540 0.392 1.00 96.62 103 ARG A O 1
ATOM 801 N N . LEU A 1 104 ? 7.137 8.001 -1.666 1.00 97.50 104 LEU A N 1
ATOM 802 C CA . LEU A 1 104 ? 6.159 9.056 -1.957 1.00 97.50 104 LEU A CA 1
ATOM 803 C C . LEU A 1 104 ? 4.726 8.505 -1.983 1.00 97.50 104 LEU A C 1
ATOM 805 O O . LEU A 1 104 ? 3.844 9.048 -1.320 1.00 97.50 104 LEU A O 1
ATOM 809 N N . ALA A 1 105 ? 4.504 7.407 -2.708 1.00 97.06 105 ALA A N 1
ATOM 810 C CA . ALA A 1 105 ? 3.200 6.766 -2.832 1.00 97.06 105 ALA A CA 1
ATOM 811 C C . ALA A 1 105 ? 2.682 6.241 -1.488 1.00 97.06 105 ALA A C 1
ATOM 813 O O . ALA A 1 105 ? 1.529 6.488 -1.139 1.00 97.06 105 ALA A O 1
ATOM 814 N N . LYS A 1 106 ? 3.554 5.621 -0.683 1.00 96.94 106 LYS A N 1
ATOM 815 C CA . LYS A 1 106 ? 3.222 5.217 0.688 1.00 96.94 106 LYS A CA 1
ATOM 816 C C . LYS A 1 106 ? 2.817 6.410 1.550 1.00 96.94 106 LYS A C 1
ATOM 818 O O . LYS A 1 106 ? 1.780 6.362 2.202 1.00 96.94 106 LYS A O 1
ATOM 823 N N . SER A 1 107 ? 3.604 7.487 1.535 1.00 97.19 107 SER A N 1
ATOM 824 C CA . SER A 1 107 ? 3.312 8.688 2.327 1.00 97.19 107 SER A CA 1
ATOM 825 C C . SER A 1 107 ? 1.951 9.293 1.970 1.00 97.19 107 SER A C 1
ATOM 827 O O . SER A 1 107 ? 1.173 9.645 2.857 1.00 97.19 107 SER A O 1
ATOM 829 N N . ARG A 1 108 ? 1.632 9.357 0.674 1.00 96.31 108 ARG A N 1
ATOM 830 C CA . ARG A 1 108 ? 0.334 9.823 0.174 1.00 96.31 108 ARG A CA 1
ATOM 831 C C . ARG A 1 108 ? -0.817 8.917 0.586 1.00 96.31 108 ARG A C 1
ATOM 833 O O . ARG A 1 108 ? -1.845 9.412 1.044 1.00 96.31 108 ARG A O 1
ATOM 840 N N . LEU A 1 109 ? -0.628 7.603 0.485 1.00 94.94 109 LEU A N 1
ATOM 841 C CA . LEU A 1 109 ? -1.629 6.623 0.893 1.00 94.94 109 LEU A CA 1
ATOM 842 C C . LEU A 1 109 ? -1.926 6.702 2.396 1.00 94.94 109 LEU A C 1
ATOM 844 O O . LEU A 1 109 ? -3.092 6.777 2.774 1.00 94.94 109 LEU A O 1
ATOM 848 N N . ILE A 1 110 ? -0.894 6.770 3.244 1.00 95.69 110 ILE A N 1
ATOM 849 C CA . ILE A 1 110 ? -1.051 6.956 4.696 1.00 95.69 110 ILE A CA 1
ATOM 850 C C . ILE A 1 110 ? -1.806 8.257 4.984 1.00 95.69 110 ILE A C 1
ATOM 852 O O . ILE A 1 110 ? -2.802 8.240 5.704 1.00 95.69 110 ILE A O 1
ATOM 856 N N . SER A 1 111 ? -1.411 9.368 4.351 1.00 95.50 111 SER A N 1
ATOM 857 C CA . SER A 1 111 ? -2.101 10.649 4.539 1.00 95.50 111 SER A CA 1
ATOM 858 C C . SER A 1 111 ? -3.571 10.594 4.115 1.00 95.50 111 SER A C 1
ATOM 860 O O . SER A 1 111 ? -4.419 11.235 4.738 1.00 95.50 111 SER A O 1
ATOM 862 N N . TRP A 1 112 ? -3.898 9.841 3.061 1.00 94.50 112 TRP A N 1
ATOM 863 C CA . TRP A 1 112 ? -5.283 9.640 2.648 1.00 94.50 112 TRP A CA 1
ATOM 864 C C . TRP A 1 112 ? -6.075 8.833 3.682 1.00 94.50 112 TRP A C 1
ATOM 866 O O . TRP A 1 112 ? -7.191 9.239 4.008 1.00 94.50 112 TRP A O 1
ATOM 876 N N . ILE A 1 113 ? -5.495 7.749 4.215 1.00 93.50 113 ILE A N 1
ATOM 877 C CA . ILE A 1 113 ? -6.111 6.882 5.235 1.00 93.50 113 ILE A CA 1
ATOM 878 C C . ILE A 1 113 ? -6.460 7.699 6.483 1.00 93.50 113 ILE A C 1
ATOM 880 O O . ILE A 1 113 ? -7.585 7.630 6.971 1.00 93.50 113 ILE A O 1
ATOM 884 N N . GLU A 1 114 ? -5.527 8.527 6.952 1.00 91.94 114 GLU A N 1
ATOM 885 C CA . GLU A 1 114 ? -5.720 9.390 8.124 1.00 91.94 114 GLU A CA 1
ATOM 886 C C . GLU A 1 114 ? -6.825 10.438 7.920 1.00 91.94 114 GLU A C 1
ATOM 888 O O . GLU A 1 114 ? -7.517 10.808 8.867 1.00 91.94 114 GLU A O 1
ATOM 893 N N . LYS A 1 115 ? -7.002 10.928 6.687 1.00 91.38 115 LYS A N 1
ATOM 894 C CA . LYS A 1 115 ? -7.980 11.977 6.350 1.00 91.38 115 LYS A CA 1
ATOM 895 C C . LYS A 1 115 ? -9.362 11.447 5.972 1.00 91.38 115 LYS A C 1
ATOM 897 O O . LYS A 1 115 ? -10.302 12.236 5.956 1.00 91.38 115 LYS A O 1
ATOM 902 N N . ASN A 1 116 ? -9.482 10.168 5.612 1.00 90.56 116 ASN A N 1
ATOM 903 C CA . ASN A 1 116 ? -10.722 9.572 5.097 1.00 90.56 116 ASN A CA 1
ATOM 904 C C . ASN A 1 116 ? -11.059 8.226 5.777 1.00 90.56 116 ASN A C 1
ATOM 906 O O . ASN A 1 116 ? -11.308 7.235 5.077 1.00 90.56 116 ASN A O 1
ATOM 910 N N . PRO A 1 117 ? -11.078 8.148 7.120 1.00 86.88 117 PRO A N 1
ATOM 911 C CA . PRO A 1 117 ? -11.348 6.903 7.843 1.00 86.88 117 PRO A CA 1
ATOM 912 C C . PRO A 1 117 ? -12.710 6.285 7.487 1.00 86.88 117 PRO A C 1
ATOM 914 O O . PRO A 1 117 ? -12.851 5.065 7.444 1.00 86.88 117 PRO A O 1
ATOM 917 N N . GLU A 1 118 ? -13.706 7.104 7.151 1.00 86.75 118 GLU A N 1
ATOM 918 C CA . GLU A 1 118 ? -15.048 6.674 6.751 1.00 86.75 118 GLU A CA 1
ATOM 919 C C . GLU A 1 118 ? -15.089 5.966 5.389 1.00 86.75 118 GLU A C 1
ATOM 921 O O . GLU A 1 118 ? -16.011 5.202 5.111 1.00 86.75 118 GLU A O 1
ATOM 926 N N . LYS A 1 119 ? -14.090 6.204 4.533 1.00 87.81 119 LYS A N 1
ATOM 927 C CA . LYS A 1 119 ? -13.986 5.579 3.204 1.00 87.81 119 LYS A CA 1
ATOM 928 C C . LYS A 1 119 ? -13.029 4.396 3.185 1.00 87.81 119 LYS A C 1
ATOM 930 O O . LYS A 1 119 ? -12.950 3.700 2.176 1.00 87.81 119 LYS A O 1
ATOM 935 N N . LEU A 1 120 ? -12.318 4.154 4.285 1.00 89.00 120 LEU A N 1
ATOM 936 C CA . LEU A 1 120 ? -11.296 3.119 4.381 1.00 89.00 120 LEU A CA 1
ATOM 937 C C . LEU A 1 120 ? -11.854 1.719 4.092 1.00 89.00 120 LEU A C 1
ATOM 939 O O . LEU A 1 120 ? -11.192 0.926 3.426 1.00 89.00 120 LEU A O 1
ATOM 943 N N . SER A 1 121 ? -13.090 1.433 4.514 1.00 89.81 121 SER A N 1
ATOM 944 C CA . SER A 1 121 ? -13.762 0.149 4.266 1.00 89.81 121 SER A CA 1
ATOM 945 C C . SER A 1 121 ? -13.891 -0.198 2.779 1.00 89.81 121 SER A C 1
ATOM 947 O O . SER A 1 121 ? -13.967 -1.369 2.441 1.00 89.81 121 SER A O 1
ATOM 949 N N . GLN A 1 122 ? -13.858 0.786 1.877 1.00 87.50 122 GLN A N 1
ATOM 950 C CA . GLN A 1 122 ? -13.993 0.543 0.437 1.00 87.50 122 GLN A CA 1
ATOM 951 C C . GLN A 1 122 ? -12.726 -0.035 -0.200 1.00 87.50 122 GLN A C 1
ATOM 953 O O . GLN A 1 122 ? -12.810 -0.629 -1.267 1.00 87.50 122 GLN A O 1
ATOM 958 N N . ILE A 1 123 ? -11.562 0.156 0.426 1.00 88.69 123 ILE A N 1
ATOM 959 C CA . ILE A 1 123 ? -10.264 -0.143 -0.195 1.00 88.69 123 ILE A CA 1
ATOM 960 C C . ILE A 1 123 ? -9.337 -0.982 0.690 1.00 88.69 123 ILE A C 1
ATOM 962 O O . ILE A 1 123 ? -8.418 -1.637 0.203 1.00 88.69 123 ILE A O 1
ATOM 966 N N . VAL A 1 124 ? -9.570 -1.005 2.003 1.00 92.00 124 VAL A N 1
ATOM 967 C CA . VAL A 1 124 ? -8.652 -1.641 2.953 1.00 92.00 124 VAL A CA 1
ATOM 968 C C . VAL A 1 124 ? -8.439 -3.126 2.691 1.00 92.00 124 VAL A C 1
ATOM 970 O O . VAL A 1 124 ? -7.339 -3.610 2.925 1.00 92.00 124 VAL A O 1
ATOM 973 N N . ARG A 1 125 ? -9.441 -3.844 2.169 1.00 92.31 125 ARG A N 1
ATOM 974 C CA . ARG A 1 125 ? -9.291 -5.258 1.805 1.00 92.31 125 ARG A CA 1
ATOM 975 C C . ARG A 1 125 ? -8.220 -5.437 0.734 1.00 92.31 125 ARG A C 1
ATOM 977 O O . ARG A 1 125 ? -7.300 -6.229 0.923 1.00 92.31 125 ARG A O 1
ATOM 984 N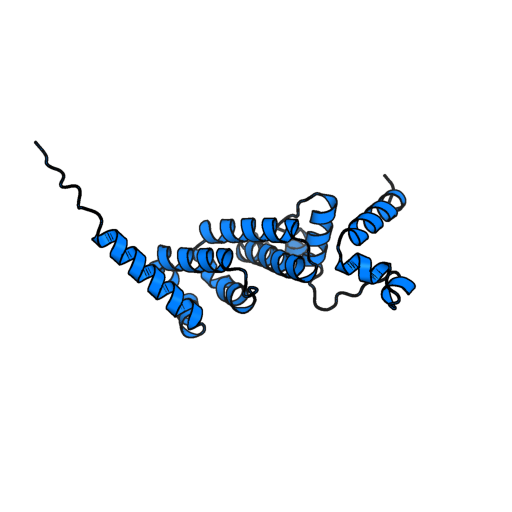 N . ASP A 1 126 ? -8.328 -4.677 -0.350 1.00 89.31 126 ASP A N 1
ATOM 985 C CA . ASP A 1 126 ? -7.398 -4.747 -1.477 1.00 8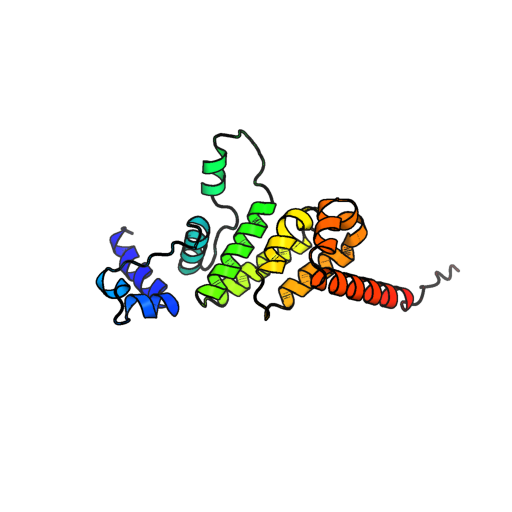9.31 126 ASP A CA 1
ATOM 986 C C . ASP A 1 126 ? -5.992 -4.344 -1.045 1.00 89.31 126 ASP A C 1
ATOM 988 O O . ASP A 1 126 ? -5.017 -4.998 -1.417 1.00 89.31 126 ASP A O 1
ATOM 992 N N . ILE A 1 127 ? -5.894 -3.310 -0.206 1.00 92.31 127 ILE A N 1
ATOM 993 C CA . ILE A 1 127 ? -4.621 -2.875 0.358 1.00 92.31 127 ILE A CA 1
ATOM 994 C C . ILE A 1 127 ? -4.026 -3.986 1.229 1.00 92.31 127 ILE A C 1
ATOM 996 O O . ILE A 1 127 ? -2.913 -4.437 0.980 1.00 92.31 127 ILE A O 1
ATOM 1000 N N . TRP A 1 128 ? -4.767 -4.472 2.222 1.00 92.88 128 TRP A N 1
ATOM 1001 C CA . TRP A 1 128 ? -4.262 -5.419 3.214 1.00 92.88 128 TRP A CA 1
ATOM 1002 C C . TRP A 1 128 ? -3.793 -6.742 2.604 1.00 92.88 128 TRP A C 1
ATOM 1004 O O . TRP A 1 128 ? -2.751 -7.258 2.997 1.00 92.88 128 TRP A O 1
ATOM 1014 N N . VAL A 1 129 ? -4.528 -7.272 1.622 1.00 92.25 129 VAL A N 1
ATOM 1015 C CA . VAL A 1 129 ? -4.202 -8.551 0.967 1.00 92.25 129 VAL A CA 1
ATOM 1016 C C . VAL A 1 129 ? -2.958 -8.453 0.080 1.00 92.25 129 VAL A C 1
ATOM 1018 O O . VAL A 1 129 ? -2.244 -9.441 -0.068 1.00 92.25 129 VAL A O 1
ATOM 1021 N N . ASN A 1 130 ? -2.683 -7.280 -0.499 1.00 91.62 130 ASN A N 1
ATOM 1022 C CA . ASN A 1 130 ? -1.607 -7.106 -1.481 1.00 91.62 130 ASN A CA 1
ATOM 1023 C C . ASN A 1 130 ? -0.395 -6.324 -0.947 1.00 91.62 130 ASN A C 1
ATOM 1025 O O . ASN A 1 130 ? 0.577 -6.139 -1.678 1.00 91.62 130 ASN A O 1
ATOM 1029 N N . ILE A 1 131 ? -0.418 -5.850 0.304 1.00 90.50 131 ILE A N 1
ATOM 1030 C CA . ILE A 1 131 ? 0.732 -5.174 0.914 1.00 90.50 131 ILE A CA 1
ATOM 1031 C C . ILE A 1 131 ? 1.941 -6.132 0.991 1.00 90.50 131 ILE A C 1
ATOM 1033 O O . ILE A 1 131 ? 1.815 -7.233 1.534 1.00 90.50 131 ILE A O 1
ATOM 1037 N N . PRO A 1 132 ? 3.144 -5.705 0.555 1.00 88.06 132 PRO A N 1
ATOM 1038 C CA . PRO A 1 132 ? 4.370 -6.465 0.775 1.00 88.06 132 PRO A CA 1
ATOM 1039 C C . PRO A 1 132 ? 4.633 -6.714 2.276 1.00 88.06 132 PRO A C 1
ATOM 1041 O O . PRO A 1 132 ? 4.516 -5.780 3.073 1.00 88.06 132 PRO A O 1
ATOM 1044 N N . PRO A 1 133 ? 5.065 -7.922 2.698 1.00 80.31 133 PRO A N 1
ATOM 1045 C CA . PRO A 1 133 ? 5.182 -8.281 4.120 1.00 80.31 133 PRO A CA 1
ATOM 1046 C C . PRO A 1 133 ? 6.083 -7.374 4.973 1.00 80.31 133 PRO A C 1
ATOM 1048 O O . PRO A 1 133 ? 5.915 -7.311 6.187 1.00 80.31 133 PRO A O 1
ATOM 1051 N N . LEU A 1 134 ? 7.047 -6.680 4.359 1.00 84.19 134 LEU A N 1
ATOM 1052 C CA . LEU A 1 134 ? 7.982 -5.791 5.056 1.00 84.19 134 LEU A CA 1
ATOM 1053 C C . LEU A 1 134 ? 7.385 -4.405 5.373 1.00 84.19 134 LEU A C 1
ATOM 1055 O O . LEU A 1 134 ? 8.013 -3.610 6.070 1.00 84.19 134 LEU A O 1
ATOM 1059 N N . GLU A 1 135 ? 6.187 -4.091 4.883 1.00 89.12 135 GLU A N 1
ATOM 1060 C CA . GLU A 1 135 ? 5.607 -2.743 4.941 1.00 89.12 135 GLU A CA 1
ATOM 1061 C C . GLU A 1 135 ? 4.754 -2.534 6.197 1.00 89.12 135 GLU A C 1
ATOM 1063 O O . GLU A 1 135 ? 3.548 -2.279 6.155 1.00 89.12 135 GLU A O 1
ATOM 1068 N N . THR A 1 136 ? 5.424 -2.608 7.346 1.00 90.94 136 THR A N 1
ATOM 1069 C CA . THR A 1 136 ? 4.815 -2.499 8.681 1.00 90.94 136 THR A CA 1
ATOM 1070 C C . THR A 1 136 ? 4.235 -1.116 8.971 1.00 90.94 136 THR A C 1
ATOM 1072 O O . THR A 1 136 ? 3.251 -1.002 9.697 1.00 90.94 136 THR A O 1
ATOM 1075 N N . GLU A 1 137 ? 4.805 -0.058 8.392 1.00 93.31 137 GLU A N 1
ATOM 1076 C CA . GLU A 1 137 ? 4.335 1.321 8.568 1.00 93.31 137 GLU A CA 1
ATOM 1077 C C . GLU A 1 137 ? 2.922 1.512 7.999 1.00 93.31 137 GLU A C 1
ATOM 1079 O O . GLU A 1 137 ? 2.045 2.052 8.672 1.00 93.31 137 GLU A O 1
ATOM 1084 N N . LEU A 1 138 ? 2.677 1.010 6.784 1.00 92.88 138 LEU A N 1
ATOM 1085 C CA . LEU A 1 138 ? 1.368 1.109 6.142 1.00 92.88 138 LEU A CA 1
ATOM 1086 C C . LEU A 1 138 ? 0.335 0.224 6.852 1.00 92.88 138 LEU A C 1
ATOM 1088 O O . LEU A 1 138 ? -0.793 0.660 7.073 1.00 92.88 138 LEU A O 1
ATOM 1092 N N . GLN A 1 139 ? 0.732 -0.980 7.278 1.00 93.62 139 GLN A N 1
ATOM 1093 C CA . GLN A 1 139 ? -0.119 -1.833 8.115 1.00 93.62 139 GLN A CA 1
ATOM 1094 C C . GLN A 1 139 ? -0.504 -1.127 9.421 1.00 93.62 139 GLN A C 1
ATOM 1096 O O . GLN A 1 139 ? -1.681 -1.096 9.775 1.00 93.62 139 GLN A O 1
ATOM 1101 N N . SER A 1 140 ? 0.462 -0.504 10.103 1.00 94.62 140 SER A N 1
ATOM 1102 C CA . SER A 1 140 ? 0.223 0.233 11.351 1.00 94.62 140 SER A CA 1
ATOM 1103 C C . SER A 1 140 ? -0.735 1.403 11.137 1.00 94.62 140 SER A C 1
ATOM 1105 O O . SER A 1 140 ? -1.642 1.600 11.939 1.00 94.62 140 SER A O 1
ATOM 1107 N N . ALA A 1 141 ? -0.595 2.148 10.036 1.00 94.94 141 ALA A N 1
ATOM 1108 C CA . ALA A 1 141 ? -1.513 3.235 9.698 1.00 94.94 141 ALA A CA 1
ATOM 1109 C C . ALA A 1 141 ? -2.961 2.741 9.522 1.00 94.94 141 ALA A C 1
ATOM 1111 O O . ALA A 1 141 ? -3.889 3.359 10.041 1.00 94.94 141 ALA A O 1
ATOM 1112 N N . ILE A 1 142 ? -3.157 1.604 8.846 1.00 94.38 142 ILE A N 1
ATOM 1113 C CA . ILE A 1 142 ? -4.479 0.983 8.670 1.00 94.38 142 ILE A CA 1
ATOM 1114 C C . ILE A 1 142 ? -5.054 0.535 10.015 1.00 94.38 142 ILE A C 1
ATOM 1116 O O . ILE A 1 142 ? -6.192 0.877 10.338 1.00 94.38 142 ILE A O 1
ATOM 1120 N N . ILE A 1 143 ? -4.268 -0.206 10.804 1.00 95.75 143 ILE A N 1
ATOM 1121 C CA . ILE A 1 143 ? -4.676 -0.700 12.125 1.00 95.75 143 ILE A CA 1
ATOM 1122 C C . ILE A 1 143 ? -5.089 0.473 13.019 1.00 95.75 143 ILE A C 1
ATOM 1124 O O . ILE A 1 143 ? -6.171 0.442 13.605 1.00 95.75 143 ILE A O 1
ATOM 1128 N N . ASN A 1 144 ? -4.275 1.527 13.080 1.00 94.94 144 ASN A N 1
ATOM 1129 C CA . ASN A 1 144 ? -4.549 2.719 13.878 1.00 94.94 144 ASN A CA 1
ATOM 1130 C C . ASN A 1 144 ? -5.803 3.458 13.410 1.00 94.94 144 ASN A C 1
ATOM 1132 O O . ASN A 1 144 ? -6.616 3.860 14.243 1.00 94.94 144 ASN A O 1
ATOM 1136 N N . ALA A 1 145 ? -5.991 3.621 12.098 1.00 94.31 145 ALA A N 1
ATOM 1137 C CA . ALA A 1 145 ? -7.160 4.300 11.548 1.00 94.31 145 ALA A CA 1
ATOM 1138 C C . ALA A 1 145 ? -8.457 3.561 11.901 1.00 94.31 145 ALA A C 1
ATOM 1140 O O . ALA A 1 145 ? -9.395 4.181 12.409 1.00 94.31 145 ALA A O 1
ATOM 1141 N N . ILE A 1 146 ? -8.483 2.235 11.715 1.00 94.94 146 ILE A N 1
ATOM 1142 C CA . ILE A 1 146 ? -9.636 1.404 12.084 1.00 94.94 146 ILE A CA 1
ATOM 1143 C C . ILE A 1 146 ? -9.850 1.437 13.595 1.00 94.94 146 ILE A C 1
ATOM 1145 O O .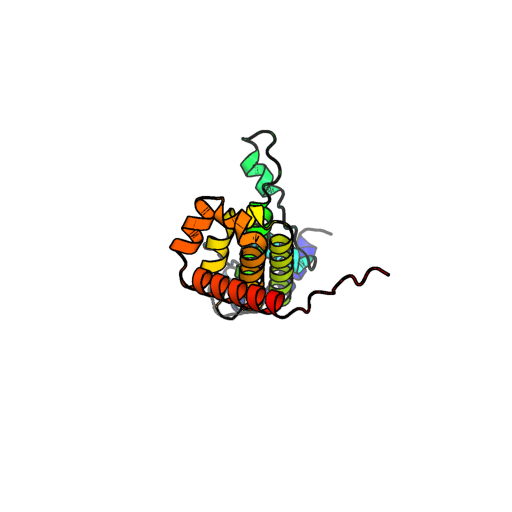 ILE A 1 146 ? -10.977 1.631 14.030 1.00 94.94 146 ILE A O 1
ATOM 1149 N N . SER A 1 147 ? -8.795 1.293 14.398 1.00 94.69 147 SER A N 1
ATOM 1150 C CA . SER A 1 147 ? -8.917 1.240 15.862 1.00 94.69 147 SER A CA 1
ATOM 1151 C C . SER A 1 147 ? -9.438 2.560 16.438 1.00 94.69 147 SER A C 1
ATOM 1153 O O . SER A 1 147 ? -10.339 2.559 17.276 1.00 94.69 147 SER A O 1
ATOM 1155 N N . CYS A 1 148 ? -8.951 3.701 15.938 1.00 91.69 148 CYS A N 1
ATOM 1156 C CA . CYS A 1 148 ? -9.426 5.025 16.351 1.00 91.69 148 CYS A CA 1
ATOM 1157 C C . CYS A 1 148 ? -10.884 5.297 15.942 1.00 91.69 148 CYS A C 1
ATOM 1159 O O . CYS A 1 148 ? -11.563 6.071 16.610 1.00 91.69 148 CYS A O 1
ATOM 1161 N N . HIS A 1 149 ? -11.349 4.706 14.837 1.00 91.31 149 HIS A N 1
ATOM 1162 C CA . HIS A 1 149 ? -12.668 4.973 14.242 1.00 91.31 149 HIS A CA 1
ATOM 1163 C C . HIS A 1 149 ? -13.533 3.706 14.201 1.00 91.31 149 HIS A C 1
ATOM 1165 O O . HIS A 1 149 ? -14.395 3.555 13.331 1.00 91.31 149 HIS A O 1
ATOM 1171 N N . ALA A 1 150 ? -13.301 2.783 15.141 1.00 91.25 150 ALA A N 1
ATOM 1172 C CA . ALA A 1 150 ? -13.889 1.447 15.125 1.00 91.25 150 ALA A CA 1
ATOM 1173 C C . ALA A 1 150 ? -15.418 1.496 15.182 1.00 91.25 150 ALA A C 1
ATOM 1175 O O . ALA A 1 150 ? -16.090 0.713 14.518 1.00 91.25 150 ALA A O 1
ATOM 1176 N N . ASP A 1 151 ? -15.981 2.454 15.922 1.00 89.25 151 ASP A N 1
ATOM 1177 C CA . ASP A 1 151 ? -17.427 2.652 16.013 1.00 89.25 151 ASP A CA 1
ATOM 1178 C C . ASP A 1 151 ? -18.051 2.989 14.650 1.00 89.25 151 ASP A C 1
ATOM 1180 O O . ASP A 1 151 ? -19.163 2.566 14.353 1.00 89.25 151 ASP A O 1
ATOM 1184 N N . THR A 1 152 ? -17.343 3.756 13.823 1.00 89.31 152 THR A N 1
ATOM 1185 C CA . THR A 1 152 ? -17.792 4.178 12.497 1.00 89.31 152 THR A CA 1
ATOM 1186 C C . THR A 1 152 ? -17.537 3.073 11.484 1.00 89.31 152 THR A C 1
ATOM 1188 O O . THR A 1 152 ? -18.419 2.750 10.693 1.00 89.31 152 THR A O 1
ATOM 1191 N N . PHE A 1 153 ? -16.377 2.423 11.567 1.00 89.25 153 PHE A N 1
ATOM 1192 C CA . PHE A 1 153 ? -16.011 1.308 10.701 1.00 89.25 153 PHE A CA 1
ATOM 1193 C C . PHE A 1 153 ? -16.973 0.117 10.856 1.00 89.25 153 PHE A C 1
ATOM 1195 O O . PHE A 1 153 ? -17.416 -0.453 9.861 1.00 89.25 153 PHE A O 1
ATOM 1202 N N . LEU A 1 154 ? -17.366 -0.214 12.091 1.00 90.50 154 LEU A N 1
ATOM 1203 C CA . LEU A 1 154 ? -18.263 -1.333 12.410 1.00 90.50 154 LEU A CA 1
ATOM 1204 C C . LEU A 1 154 ? -19.753 -1.040 12.180 1.00 90.50 154 LEU A C 1
ATOM 1206 O O . LEU A 1 154 ? -20.552 -1.971 12.197 1.00 90.50 154 LEU A O 1
ATOM 1210 N N . LYS A 1 155 ? -20.161 0.218 11.958 1.00 89.31 155 LYS A N 1
ATOM 1211 C CA . LYS A 1 155 ? -21.553 0.545 11.577 1.00 89.31 155 LYS A CA 1
ATOM 1212 C C . LYS A 1 155 ? -21.897 0.095 10.158 1.00 89.31 155 LYS A C 1
ATOM 1214 O O . LYS A 1 155 ? -23.075 0.023 9.818 1.00 89.31 155 LYS A O 1
ATOM 1219 N N . HIS A 1 156 ? -20.890 -0.157 9.327 1.00 86.31 156 HIS A N 1
ATOM 1220 C CA . HIS A 1 156 ? -21.067 -0.571 7.944 1.00 86.31 156 HIS A CA 1
ATOM 1221 C C . HIS A 1 156 ? -20.881 -2.084 7.808 1.00 86.31 156 HIS A C 1
ATOM 1223 O O . HIS A 1 156 ? -19.856 -2.617 8.234 1.00 86.31 156 HIS A O 1
ATOM 1229 N N . ASP A 1 157 ? -21.822 -2.757 7.138 1.00 89.31 157 ASP A N 1
ATOM 1230 C CA . ASP A 1 157 ? -21.764 -4.207 6.889 1.00 89.31 157 ASP A CA 1
ATOM 1231 C C . ASP A 1 157 ? -20.449 -4.629 6.218 1.00 89.31 157 ASP A C 1
ATOM 1233 O O . ASP A 1 157 ? -19.882 -5.666 6.556 1.00 89.31 157 ASP A O 1
ATOM 1237 N N . GLU A 1 158 ? -19.914 -3.795 5.318 1.00 89.88 158 GLU A N 1
ATOM 1238 C CA . GLU A 1 158 ? -18.627 -4.059 4.667 1.00 89.88 158 GLU A CA 1
ATOM 1239 C C . GLU A 1 158 ? -17.462 -4.053 5.667 1.00 89.88 158 GLU A C 1
ATOM 1241 O O . GLU A 1 158 ? -16.596 -4.919 5.601 1.00 89.88 158 GLU A O 1
ATOM 1246 N N . GLY A 1 159 ? -17.458 -3.139 6.643 1.00 90.31 159 GLY A N 1
ATOM 1247 C CA . GLY A 1 159 ? -16.431 -3.109 7.687 1.00 90.31 159 GLY A CA 1
ATOM 1248 C C . GLY A 1 159 ? -16.469 -4.361 8.567 1.00 90.31 159 GLY A C 1
ATOM 1249 O O . GLY A 1 159 ? -15.426 -4.953 8.850 1.00 90.31 159 GLY A O 1
ATOM 1250 N N . ILE A 1 160 ? -17.671 -4.824 8.931 1.00 92.38 160 ILE A N 1
ATOM 1251 C CA . ILE A 1 160 ? -17.862 -6.086 9.667 1.00 92.38 160 ILE A CA 1
ATOM 1252 C C . ILE A 1 160 ? -17.368 -7.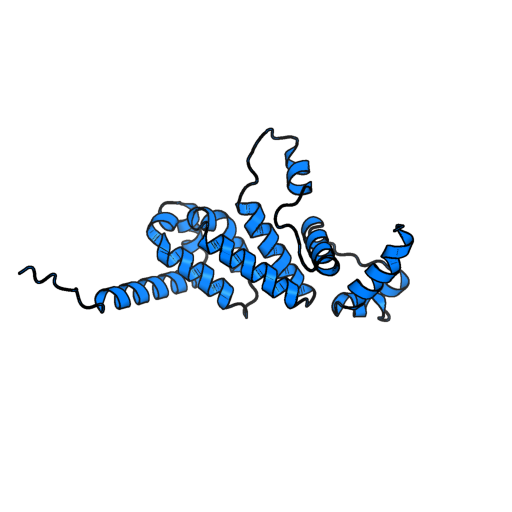273 8.835 1.00 92.38 160 ILE A C 1
ATOM 1254 O O . ILE A 1 160 ? -16.646 -8.136 9.342 1.00 92.38 160 ILE A O 1
ATOM 1258 N N . LYS A 1 161 ? -17.729 -7.317 7.551 1.00 94.19 161 LYS A N 1
ATOM 1259 C CA . LYS A 1 161 ? -17.324 -8.379 6.627 1.00 94.19 161 LYS A CA 1
ATOM 1260 C C . LYS A 1 161 ? -15.806 -8.431 6.455 1.00 94.19 161 LYS A C 1
ATOM 1262 O O . LYS A 1 161 ? -15.228 -9.509 6.510 1.00 94.19 161 LYS A O 1
ATOM 1267 N N . ILE A 1 162 ? -15.147 -7.283 6.313 1.00 94.00 162 ILE A N 1
ATOM 1268 C CA . ILE A 1 162 ? -13.683 -7.176 6.216 1.00 94.00 162 ILE A CA 1
ATOM 1269 C C . ILE A 1 162 ? -13.001 -7.788 7.436 1.00 94.00 162 ILE A C 1
ATOM 1271 O O . ILE A 1 162 ? -12.107 -8.614 7.279 1.00 94.00 162 ILE A O 1
ATOM 1275 N N . LEU A 1 163 ? -13.444 -7.431 8.642 1.00 93.88 163 LEU A N 1
ATOM 1276 C CA . LEU A 1 163 ? -12.868 -7.977 9.872 1.00 93.88 163 LEU A CA 1
ATOM 1277 C C . LEU A 1 163 ? -13.230 -9.459 10.084 1.00 93.88 163 LEU A C 1
ATOM 1279 O O . LEU A 1 163 ? -12.502 -10.205 10.737 1.00 93.88 163 LEU A O 1
ATOM 1283 N N . SER A 1 164 ? -14.334 -9.925 9.511 1.00 94.31 164 SER A N 1
ATOM 1284 C CA . SER A 1 164 ? -14.676 -11.350 9.543 1.00 94.31 164 SER A CA 1
ATOM 1285 C C . SER A 1 164 ? -13.786 -12.171 8.604 1.00 94.31 164 SER A C 1
ATOM 1287 O O . SER A 1 164 ? -13.376 -13.274 8.956 1.00 94.31 164 SER A O 1
ATOM 1289 N N . ASP A 1 165 ? -13.460 -11.621 7.433 1.00 95.69 165 ASP A N 1
ATOM 1290 C CA . ASP A 1 165 ? -12.707 -12.317 6.386 1.00 95.69 165 ASP A CA 1
ATOM 1291 C C . ASP A 1 165 ? -11.181 -12.223 6.561 1.00 95.69 165 ASP A C 1
ATOM 1293 O O . ASP A 1 165 ? -10.454 -13.040 5.998 1.00 95.69 165 ASP A O 1
ATOM 1297 N N . LEU A 1 166 ? -10.684 -11.228 7.306 1.00 95.06 166 LEU A N 1
ATOM 1298 C CA . LEU A 1 166 ? -9.254 -10.964 7.501 1.00 95.06 166 LEU A CA 1
ATOM 1299 C C . LEU A 1 166 ? -8.861 -11.121 8.982 1.00 95.06 166 LEU A C 1
ATOM 1301 O O . LEU A 1 166 ? -8.768 -10.124 9.707 1.00 95.06 166 LEU A O 1
ATOM 1305 N N . PRO A 1 167 ? -8.618 -12.356 9.462 1.00 93.94 167 PRO A N 1
ATOM 1306 C CA . PRO A 1 167 ? -8.377 -12.613 10.879 1.00 93.94 167 PRO A CA 1
ATOM 1307 C C . PRO A 1 167 ? -7.106 -11.936 11.403 1.00 93.94 167 PRO A C 1
ATOM 1309 O O . PRO A 1 167 ? -7.098 -11.461 12.539 1.00 93.94 167 PRO A O 1
ATOM 1312 N N . GLU A 1 168 ? -6.048 -11.828 10.598 1.00 93.25 168 GLU A N 1
ATOM 1313 C CA . GLU A 1 168 ? -4.803 -11.158 10.992 1.00 93.25 168 GLU A CA 1
ATOM 1314 C C . GLU A 1 168 ? -5.029 -9.666 11.255 1.00 93.25 168 GLU A C 1
ATOM 1316 O O . GLU A 1 168 ? -4.566 -9.144 12.272 1.00 93.25 168 GLU A O 1
ATOM 1321 N N . LEU A 1 169 ? -5.785 -8.997 10.376 1.00 94.50 169 LEU A N 1
ATOM 1322 C CA . LEU A 1 169 ? -6.170 -7.596 10.549 1.00 94.50 169 LEU A CA 1
ATOM 1323 C C . LEU A 1 169 ? -7.008 -7.426 11.816 1.00 94.50 169 LEU A C 1
ATOM 1325 O O . LEU A 1 169 ? -6.739 -6.549 12.633 1.00 94.50 169 LEU A O 1
ATOM 1329 N N . THR A 1 170 ? -7.994 -8.297 12.010 1.00 95.50 170 THR A N 1
ATOM 1330 C CA . THR A 1 170 ? -8.903 -8.238 13.158 1.00 95.50 170 THR A CA 1
ATOM 1331 C C . THR A 1 170 ? -8.181 -8.416 14.473 1.00 95.50 170 THR A C 1
ATOM 1333 O O . THR A 1 170 ? -8.388 -7.634 15.399 1.00 95.50 170 THR A O 1
ATOM 1336 N N . ILE A 1 171 ? -7.288 -9.400 14.566 1.00 96.38 171 ILE A N 1
ATOM 1337 C CA . ILE A 1 171 ? -6.472 -9.604 15.763 1.00 96.38 171 ILE A CA 1
ATOM 1338 C C . ILE A 1 171 ? -5.599 -8.372 16.027 1.00 96.38 171 ILE A C 1
ATOM 1340 O O . ILE A 1 171 ? -5.476 -7.961 17.182 1.00 96.38 171 ILE A O 1
ATOM 1344 N N . ALA A 1 172 ? -5.007 -7.771 14.991 1.00 95.50 172 ALA A N 1
ATOM 1345 C CA . ALA A 1 172 ? -4.174 -6.581 15.138 1.00 95.50 172 ALA A CA 1
ATOM 1346 C C . ALA A 1 172 ? -4.974 -5.359 15.625 1.00 95.50 172 ALA A C 1
ATOM 1348 O O . ALA A 1 172 ? -4.574 -4.720 16.595 1.00 95.50 172 ALA A O 1
ATOM 1349 N N . VAL A 1 173 ? -6.141 -5.091 15.030 1.00 96.06 173 VAL A N 1
ATOM 1350 C CA . VAL A 1 173 ? -7.059 -4.011 15.441 1.00 96.06 173 VAL A CA 1
ATOM 1351 C C . VAL A 1 173 ? -7.563 -4.212 16.870 1.00 96.06 173 VAL A C 1
ATOM 1353 O O . VAL A 1 173 ? -7.622 -3.261 17.649 1.00 96.06 173 VAL A O 1
ATOM 1356 N N . LEU A 1 174 ? -7.901 -5.446 17.253 1.00 95.31 174 LEU A N 1
ATOM 1357 C CA . LEU A 1 174 ? -8.338 -5.749 18.617 1.00 95.31 174 LEU A CA 1
ATOM 1358 C C . LEU A 1 174 ? -7.227 -5.505 19.639 1.00 95.31 174 LEU A C 1
ATOM 1360 O O . LEU A 1 174 ? -7.500 -4.922 20.687 1.00 95.31 174 LEU A O 1
ATOM 1364 N N . LYS A 1 175 ? -5.990 -5.921 19.343 1.00 95.50 175 LYS A N 1
ATOM 1365 C CA . LYS A 1 175 ? -4.830 -5.645 20.205 1.00 95.50 175 LYS A CA 1
ATOM 1366 C C . LYS A 1 175 ? -4.630 -4.145 20.389 1.00 95.50 175 LYS A C 1
ATOM 1368 O O . LYS A 1 175 ? -4.638 -3.686 21.525 1.00 95.50 175 LYS A O 1
ATOM 1373 N N . GLU A 1 176 ? -4.578 -3.392 19.293 1.00 95.88 176 GLU A N 1
ATOM 1374 C CA . GLU A 1 176 ? -4.399 -1.936 19.331 1.00 95.88 176 GLU A CA 1
ATOM 1375 C C . GLU A 1 176 ? -5.524 -1.244 20.119 1.00 95.88 176 GLU A C 1
ATOM 1377 O O . GLU A 1 176 ? -5.281 -0.413 20.992 1.00 95.88 176 GLU A O 1
ATOM 1382 N N . THR A 1 177 ? -6.777 -1.653 19.902 1.00 93.75 177 THR A N 1
ATOM 1383 C CA . THR A 1 177 ? -7.933 -1.116 20.637 1.00 93.75 177 THR A CA 1
ATOM 1384 C C . THR A 1 177 ? -7.856 -1.416 22.141 1.00 93.75 177 THR A C 1
ATOM 1386 O O . THR A 1 177 ? -8.250 -0.589 22.971 1.00 93.75 177 THR A O 1
ATOM 1389 N N . VAL A 1 178 ? -7.379 -2.601 22.534 1.00 94.25 178 VAL A N 1
ATOM 1390 C CA . VAL A 1 178 ? -7.196 -2.976 23.947 1.00 94.25 178 VAL A CA 1
ATOM 1391 C C . VAL A 1 178 ? -6.052 -2.188 24.582 1.00 94.25 178 VAL A C 1
ATOM 1393 O O . VAL A 1 178 ? -6.205 -1.700 25.710 1.00 94.25 178 VAL A O 1
ATOM 1396 N N . ASP A 1 179 ? -4.941 -2.033 23.871 1.00 92.06 179 ASP A N 1
ATOM 1397 C CA . ASP A 1 179 ? -3.770 -1.292 24.333 1.00 92.06 179 ASP A CA 1
ATOM 1398 C C . ASP A 1 179 ? -4.116 0.187 24.544 1.00 92.06 179 ASP A C 1
ATOM 1400 O O . ASP A 1 179 ? -3.849 0.741 25.617 1.00 92.06 179 ASP A O 1
ATOM 1404 N N . GLU A 1 180 ? -4.839 0.800 23.604 1.00 89.75 180 GLU A N 1
ATOM 1405 C CA . GLU A 1 180 ? -5.298 2.184 23.725 1.00 89.75 180 GLU A CA 1
ATOM 1406 C C . GLU A 1 180 ? -6.265 2.369 24.903 1.00 89.75 180 GLU A C 1
ATOM 1408 O O . GLU A 1 180 ? -6.110 3.281 25.720 1.00 89.75 180 GLU A O 1
ATOM 1413 N N . ASN A 1 181 ? -7.223 1.457 25.083 1.00 87.94 181 ASN A N 1
ATOM 1414 C CA . ASN A 1 181 ? -8.127 1.492 26.235 1.00 87.94 181 ASN A CA 1
ATOM 1415 C C . ASN A 1 181 ? -7.389 1.334 27.571 1.00 87.94 181 ASN A C 1
ATOM 1417 O O . ASN A 1 181 ? -7.765 1.949 28.575 1.00 87.94 181 ASN A O 1
ATOM 1421 N N . THR A 1 182 ? -6.343 0.511 27.603 1.00 92.06 182 THR A N 1
ATOM 1422 C CA . THR A 1 182 ? -5.489 0.340 28.783 1.00 92.06 182 THR A CA 1
ATOM 1423 C C . THR A 1 182 ? -4.728 1.629 29.076 1.00 92.06 182 THR A C 1
ATOM 1425 O O . THR A 1 182 ? -4.731 2.098 30.219 1.00 92.06 182 THR A O 1
ATOM 1428 N N . ARG A 1 183 ? -4.169 2.271 28.044 1.00 88.56 183 ARG A N 1
ATOM 1429 C CA . ARG A 1 183 ? -3.490 3.569 28.143 1.00 88.56 183 ARG A CA 1
ATOM 1430 C C . ARG A 1 183 ? -4.415 4.658 28.684 1.00 88.56 183 ARG A C 1
ATOM 1432 O O . ARG A 1 183 ? -4.018 5.393 29.587 1.00 88.56 183 ARG A O 1
ATOM 1439 N N . LEU A 1 184 ? -5.655 4.734 28.201 1.00 86.19 184 LEU A N 1
ATOM 1440 C CA . LEU A 1 184 ? -6.650 5.709 28.662 1.00 86.19 184 LEU A CA 1
ATOM 1441 C C . LEU A 1 184 ? -7.049 5.502 30.129 1.00 86.19 184 LEU A C 1
ATOM 1443 O O . LEU A 1 184 ? -7.199 6.475 30.866 1.00 86.19 184 LEU A O 1
ATOM 1447 N N . LYS A 1 185 ? -7.176 4.250 30.587 1.00 85.88 185 LYS A N 1
ATOM 1448 C CA . LYS A 1 185 ? -7.480 3.936 31.997 1.00 85.88 185 LYS A CA 1
ATOM 1449 C C . LYS A 1 185 ? -6.349 4.309 32.957 1.00 85.88 185 LYS A C 1
ATOM 1451 O O . LYS A 1 185 ? -6.621 4.602 34.119 1.00 85.88 185 LYS A O 1
ATOM 1456 N N . LEU A 1 186 ? -5.103 4.294 32.484 1.00 82.69 186 LEU A N 1
ATOM 1457 C CA . LEU A 1 186 ? -3.920 4.644 33.272 1.00 82.69 186 LEU A CA 1
ATOM 1458 C C . LEU A 1 186 ? -3.664 6.158 33.347 1.00 82.69 186 LEU A C 1
ATOM 1460 O O . LEU A 1 186 ? -2.836 6.588 34.151 1.00 82.69 186 LEU A O 1
ATOM 1464 N N . GLN A 1 187 ? -4.368 6.987 32.564 1.00 74.81 187 GLN A N 1
ATOM 1465 C CA . GLN A 1 187 ? -4.245 8.438 32.693 1.00 74.81 187 GLN A CA 1
ATOM 1466 C C . GLN A 1 187 ? -4.910 8.914 33.999 1.00 74.81 187 GLN A C 1
ATOM 1468 O O . GLN A 1 187 ? -6.109 8.687 34.197 1.00 74.81 187 GLN A O 1
ATOM 1473 N N . PRO A 1 188 ? -4.179 9.596 34.906 1.00 62.66 188 PRO A N 1
ATOM 1474 C CA . PRO A 1 188 ? -4.768 10.106 36.134 1.00 62.66 188 PRO A CA 1
ATOM 1475 C C . PRO A 1 188 ? -5.865 11.109 35.780 1.00 62.66 188 PRO A C 1
ATOM 1477 O O . PRO A 1 188 ? -5.614 12.116 35.113 1.00 62.66 188 PRO A O 1
ATOM 1480 N N . ARG A 1 189 ? -7.094 10.845 36.244 1.00 59.19 189 ARG A N 1
ATOM 1481 C CA . ARG A 1 189 ? -8.186 11.823 36.203 1.00 59.19 189 ARG A CA 1
ATOM 1482 C C . ARG A 1 189 ? -7.662 13.102 36.850 1.00 59.19 189 ARG A C 1
ATOM 1484 O O . ARG A 1 189 ? -7.484 13.133 38.065 1.00 59.19 189 ARG A O 1
ATOM 1491 N N . LYS A 1 190 ? -7.404 14.152 36.060 1.00 55.09 190 LYS A N 1
ATOM 1492 C CA . LYS A 1 190 ? -7.205 15.506 36.588 1.00 55.09 190 LYS A CA 1
ATOM 1493 C C . LYS A 1 190 ? -8.486 15.870 37.329 1.00 55.09 190 LYS A C 1
ATOM 1495 O O . LYS A 1 190 ? -9.465 16.296 36.720 1.00 55.09 190 LYS A O 1
ATOM 1500 N N . ILE A 1 191 ? -8.498 15.629 38.636 1.00 53.22 191 ILE A N 1
ATOM 1501 C CA . ILE A 1 191 ? -9.538 16.104 39.534 1.00 53.22 191 ILE A CA 1
ATOM 1502 C C . ILE A 1 191 ? -9.497 17.624 39.395 1.00 53.22 191 ILE A C 1
ATOM 1504 O O . ILE A 1 191 ? -8.514 18.260 39.773 1.00 53.22 191 ILE A O 1
ATOM 1508 N N . ARG A 1 192 ? -10.538 18.205 38.788 1.00 51.31 192 ARG A N 1
ATOM 1509 C CA . ARG A 1 192 ? -10.814 19.635 38.918 1.00 51.31 192 ARG A CA 1
ATOM 1510 C C . ARG A 1 192 ? -11.120 19.870 40.395 1.00 51.31 192 ARG A C 1
ATOM 1512 O O . ARG A 1 192 ? -12.263 19.739 40.817 1.00 51.31 192 ARG A O 1
ATOM 1519 N N . ALA A 1 193 ? -10.087 20.150 41.181 1.00 47.69 193 ALA A N 1
ATOM 1520 C CA . ALA A 1 193 ? -10.249 20.796 42.467 1.00 47.69 193 ALA A CA 1
ATOM 1521 C C . ALA A 1 193 ? -10.656 22.241 42.163 1.00 47.69 193 ALA A C 1
ATOM 1523 O O . ALA A 1 193 ? -9.812 23.084 41.873 1.00 47.69 193 ALA A O 1
ATOM 1524 N N . GLY A 1 194 ? -11.966 22.475 42.102 1.00 57.31 194 GLY A N 1
ATOM 1525 C CA . GLY A 1 194 ? -12.511 23.818 42.210 1.00 57.31 194 GLY A CA 1
ATOM 1526 C C . GLY A 1 194 ? -12.352 24.275 43.654 1.00 57.31 194 GLY A C 1
ATOM 1527 O O . GLY A 1 194 ? -12.901 23.638 44.552 1.00 57.31 194 GLY A O 1
ATOM 1528 N N . TRP A 1 195 ? -11.584 25.342 43.836 1.00 47.09 195 TRP A N 1
ATOM 1529 C CA . TRP A 1 195 ? -11.658 26.264 44.962 1.00 47.09 195 TRP A CA 1
ATOM 1530 C C . TRP A 1 195 ? -11.835 27.657 44.371 1.00 47.09 195 TRP A C 1
ATOM 1532 O O . TRP A 1 195 ? -11.148 27.935 43.358 1.00 47.09 195 TRP A O 1
#